Protein AF-A0A9P6I9W9-F1 (afdb_monomer_lite)

Secondary structure (DSSP, 8-state):
------------------------------BS-HHHHHHHHHTS--B-S--EEETTTTEEEEEEB-SS-SSSSSS-EEEEEEB-TTS-B-S-EEEEHHHHEEEETTTTEEEE-SS--S-GGGTEEEEEEEESSSEEEEEEEE-TTS-EEEEEEEE-B--S-TT-GGG--SSEEEE-TT--EEEE-

Sequence (185 aa):
MRLQASIILAIAGLASAGSTPSIPSSKLPPSEEPDKCLQRLDEYPNRSDKREDLFHRRCVEARTYRGKYGPYSGDLYLESCCKNADGKFTTPTFINFDECLVFDPDTEALQWNHEKTRRIRDHCNHCEIKSMYRSELICYCKNKDGNDVKAQLTFDMGSIHADIESLVPKNALWVDKDGQFACKQ

Foldseek 3Di:
DDDDDDDDDDPPPPPPPPDDPPQDPPPPAWALDPVSQVVLVVSDDFWDPFFACAQPNQWGGWTFGDAQDDVHGARFKIKTFGAALVNITHHIAMEGCQQFWAAALAVREIDGDPPSPHGNVVFWHDWDWYDDPWIKIWTWGQHPVRDTDIYMDTAHRQHPVLVDPVSPDARHFYAHNGRHTYGHD

Structure (mmCIF, N/CA/C/O backbone):
data_AF-A0A9P6I9W9-F1
#
_entry.id   AF-A0A9P6I9W9-F1
#
loop_
_atom_site.group_PDB
_atom_site.id
_atom_site.type_symbol
_atom_site.label_atom_id
_atom_site.label_alt_id
_atom_site.label_comp_id
_atom_site.label_asym_id
_atom_site.label_entity_id
_atom_site.label_seq_id
_atom_site.pdbx_PDB_ins_code
_atom_site.Cartn_x
_atom_site.Cartn_y
_atom_site.Cartn_z
_atom_site.occupancy
_atom_site.B_iso_or_equiv
_atom_site.auth_seq_id
_atom_site.auth_comp_id
_atom_site.auth_asym_id
_atom_site.auth_atom_id
_atom_site.pdbx_PDB_model_num
ATOM 1 N N . MET A 1 1 ? -57.509 -45.120 -34.929 1.00 39.94 1 MET A N 1
ATOM 2 C CA . MET A 1 1 ? -56.034 -45.222 -34.905 1.00 39.94 1 MET A CA 1
ATOM 3 C C . MET A 1 1 ? -55.505 -44.145 -33.970 1.00 39.94 1 MET A C 1
ATOM 5 O O . MET A 1 1 ? -55.795 -42.979 -34.190 1.00 39.94 1 MET A O 1
ATOM 9 N N . ARG A 1 2 ? -54.859 -44.546 -32.869 1.00 38.56 2 ARG A N 1
ATOM 10 C CA . ARG A 1 2 ? -54.249 -43.648 -31.877 1.00 38.56 2 ARG A CA 1
ATOM 11 C C . ARG A 1 2 ? -52.853 -43.260 -32.372 1.00 38.56 2 ARG A C 1
ATOM 13 O O . ARG A 1 2 ? -52.051 -44.155 -32.606 1.00 38.56 2 ARG A O 1
ATOM 20 N N . LEU A 1 3 ? -52.565 -41.968 -32.480 1.00 36.53 3 LEU A N 1
ATOM 21 C CA . LEU A 1 3 ? -51.201 -41.446 -32.548 1.00 36.53 3 LEU A CA 1
ATOM 22 C C . LEU A 1 3 ? -51.020 -40.493 -31.367 1.00 36.53 3 LEU A C 1
ATOM 24 O O . LEU A 1 3 ? -51.595 -39.410 -31.329 1.00 36.53 3 LEU A O 1
ATOM 28 N N . GLN A 1 4 ? -50.280 -40.967 -30.367 1.00 43.41 4 GLN A N 1
ATOM 29 C CA . GLN A 1 4 ? -49.765 -40.150 -29.277 1.00 43.41 4 GLN A CA 1
ATOM 30 C C . GLN A 1 4 ? -48.566 -39.363 -29.810 1.00 43.41 4 GLN A C 1
ATOM 32 O O . GLN A 1 4 ? -47.597 -39.962 -30.269 1.00 43.41 4 GLN A O 1
ATOM 37 N N . ALA A 1 5 ? -48.629 -38.036 -29.741 1.00 44.69 5 ALA A N 1
ATOM 38 C CA . ALA A 1 5 ? -47.474 -37.167 -29.915 1.00 44.69 5 ALA A CA 1
ATOM 39 C C . ALA A 1 5 ? -47.174 -36.525 -28.557 1.00 44.69 5 ALA A C 1
ATOM 41 O O . ALA A 1 5 ? -47.876 -35.620 -28.110 1.00 44.69 5 ALA A O 1
ATOM 42 N N . SER A 1 6 ? -46.162 -37.053 -27.875 1.00 40.31 6 SER A N 1
ATOM 43 C CA . SER A 1 6 ? -45.606 -36.463 -26.662 1.00 40.31 6 SER A CA 1
ATOM 44 C C . SER A 1 6 ? -44.784 -35.235 -27.050 1.00 40.31 6 SER A C 1
ATOM 46 O O . SER A 1 6 ? -43.761 -35.360 -27.720 1.00 40.31 6 SER A O 1
ATOM 48 N N . ILE A 1 7 ? -45.230 -34.049 -26.640 1.00 41.47 7 ILE A N 1
ATOM 49 C CA . ILE A 1 7 ? -44.453 -32.811 -26.749 1.00 41.47 7 ILE A CA 1
ATOM 50 C C . ILE A 1 7 ? -43.491 -32.771 -25.559 1.00 41.47 7 ILE A C 1
ATOM 52 O O . ILE A 1 7 ? -43.911 -32.651 -24.410 1.00 41.47 7 ILE A O 1
ATOM 56 N N . ILE A 1 8 ? -42.195 -32.895 -25.840 1.00 43.38 8 ILE A N 1
ATOM 57 C CA . ILE A 1 8 ? -41.121 -32.660 -24.872 1.00 43.38 8 ILE A CA 1
ATOM 58 C C . ILE A 1 8 ? -40.977 -31.140 -24.722 1.00 43.38 8 ILE A C 1
ATOM 60 O O . ILE A 1 8 ? -40.532 -30.461 -25.646 1.00 43.38 8 ILE A O 1
ATOM 64 N N . LEU A 1 9 ? -41.376 -30.599 -23.568 1.00 36.66 9 LEU A N 1
ATOM 65 C CA . LEU A 1 9 ? -41.088 -29.217 -23.183 1.00 36.66 9 LEU A CA 1
ATOM 66 C C . LEU A 1 9 ? -39.594 -29.108 -22.834 1.00 36.66 9 LEU A C 1
ATOM 68 O O . LEU A 1 9 ? -39.165 -29.539 -21.765 1.00 36.66 9 LEU A O 1
ATOM 72 N N . ALA A 1 10 ? -38.796 -28.527 -23.728 1.00 40.94 10 ALA A N 1
ATOM 73 C CA . ALA A 1 10 ? -37.448 -28.079 -23.400 1.00 40.94 10 ALA A CA 1
ATOM 74 C C . ALA A 1 10 ? -37.545 -26.712 -22.703 1.00 40.94 10 ALA A C 1
ATOM 76 O O . ALA A 1 10 ? -37.793 -25.690 -23.342 1.00 40.94 10 ALA A O 1
ATOM 77 N N . ILE A 1 11 ? -37.377 -26.692 -21.380 1.00 42.41 11 ILE A N 1
ATOM 78 C CA . ILE A 1 11 ? -37.219 -25.454 -20.613 1.00 42.41 11 ILE A CA 1
ATOM 79 C C . ILE A 1 11 ? -35.786 -24.970 -20.852 1.00 42.41 11 ILE A C 1
ATOM 81 O O . ILE A 1 11 ? -34.843 -25.444 -20.221 1.00 42.41 11 ILE A O 1
ATOM 85 N N . ALA A 1 12 ? -35.612 -24.048 -21.798 1.00 40.69 12 ALA A N 1
ATOM 86 C CA . ALA A 1 12 ? -34.370 -23.304 -21.940 1.00 40.69 12 ALA A CA 1
ATOM 87 C C . ALA A 1 12 ? -34.272 -22.312 -20.772 1.00 40.69 12 ALA A C 1
ATOM 89 O O . ALA A 1 12 ? -34.913 -21.261 -20.770 1.00 40.69 12 ALA A O 1
ATOM 90 N N . GLY A 1 13 ? -33.499 -22.675 -19.749 1.00 36.53 13 GLY A N 1
ATOM 91 C CA . GLY A 1 13 ? -33.107 -21.757 -18.689 1.00 36.53 13 GLY A CA 1
ATOM 92 C C . GLY A 1 13 ? -32.239 -20.647 -19.274 1.00 36.53 13 GLY A C 1
ATOM 93 O O . GLY A 1 13 ? -31.068 -20.864 -19.574 1.00 36.53 13 GLY A O 1
ATOM 94 N N . LEU A 1 14 ? -32.813 -19.455 -19.435 1.00 39.72 14 LEU A N 1
ATOM 95 C CA . LEU A 1 14 ? -32.063 -18.216 -19.604 1.00 39.72 14 LEU A CA 1
ATOM 96 C C . LEU A 1 14 ? -31.333 -17.940 -18.286 1.00 39.72 14 LEU A C 1
ATOM 98 O O . LEU A 1 14 ? -31.849 -17.264 -17.399 1.00 39.72 14 LEU A O 1
ATOM 102 N N . ALA A 1 15 ? -30.133 -18.500 -18.144 1.00 38.97 15 ALA A N 1
ATOM 103 C CA . ALA A 1 15 ? -29.172 -17.996 -17.183 1.00 38.97 15 ALA A CA 1
ATOM 104 C C . ALA A 1 15 ? -28.825 -16.573 -17.630 1.00 38.97 15 ALA A C 1
ATOM 106 O O . ALA A 1 15 ? -28.144 -16.364 -18.634 1.00 38.97 15 ALA A O 1
ATOM 107 N N . SER A 1 16 ? -29.368 -15.594 -16.913 1.00 36.22 16 SER A N 1
ATOM 108 C CA . SER A 1 16 ? -28.972 -14.198 -17.000 1.00 36.22 16 SER A CA 1
ATOM 109 C C . SER A 1 16 ? -27.458 -14.125 -16.827 1.00 36.22 16 SER A C 1
ATOM 111 O O . SER A 1 16 ? -26.948 -14.286 -15.717 1.00 36.22 16 SER A O 1
ATOM 113 N N . ALA A 1 17 ? -26.744 -13.919 -17.932 1.00 35.12 17 ALA A N 1
ATOM 114 C CA . ALA A 1 17 ? -25.350 -13.530 -17.914 1.00 35.12 17 ALA A CA 1
ATOM 115 C C . ALA A 1 17 ? -25.284 -12.165 -17.224 1.00 35.12 17 ALA A C 1
ATOM 117 O O . ALA A 1 17 ? -25.500 -11.125 -17.843 1.00 35.12 17 ALA A O 1
ATOM 118 N N . GLY A 1 18 ? -25.056 -12.180 -15.911 1.00 29.36 18 GLY A N 1
ATOM 119 C CA . GLY A 1 18 ? -24.557 -11.019 -15.202 1.00 29.36 18 GLY A CA 1
ATOM 120 C C . GLY A 1 18 ? -23.225 -10.677 -15.845 1.00 29.36 18 GLY A C 1
ATOM 121 O O . GLY A 1 18 ? -22.248 -11.399 -15.668 1.00 29.36 18 GLY A O 1
ATOM 122 N N . SER A 1 19 ? -23.220 -9.634 -16.665 1.00 30.44 19 SER A N 1
ATOM 123 C CA . SER A 1 19 ? -22.018 -9.059 -17.243 1.00 30.44 19 SER A CA 1
ATOM 124 C C . SER A 1 19 ? -21.085 -8.671 -16.100 1.00 30.44 19 SER A C 1
ATOM 126 O O . SER A 1 19 ? -21.305 -7.674 -15.412 1.00 30.44 19 SER A O 1
ATOM 128 N N . THR A 1 20 ? -20.060 -9.493 -15.875 1.00 33.28 20 THR A N 1
ATOM 129 C CA . THR A 1 20 ? -18.861 -9.094 -15.146 1.00 33.28 20 THR A CA 1
ATOM 130 C C . THR A 1 20 ? -18.339 -7.812 -15.794 1.00 33.28 20 THR A C 1
ATOM 132 O O . THR A 1 20 ? -18.305 -7.745 -17.026 1.00 33.28 20 THR A O 1
ATOM 135 N N . PRO A 1 21 ? -17.955 -6.780 -15.021 1.00 32.94 21 PRO A N 1
ATOM 136 C CA . PRO A 1 21 ? -17.344 -5.591 -15.592 1.00 32.94 21 PRO A CA 1
ATOM 137 C C . PRO A 1 21 ? -16.112 -6.024 -16.383 1.00 32.94 21 PRO A C 1
ATOM 139 O O . PRO A 1 21 ? -15.132 -6.516 -15.823 1.00 32.94 21 PRO A O 1
ATOM 142 N N . SER A 1 22 ? -16.194 -5.913 -17.703 1.00 33.91 22 SER A N 1
ATOM 143 C CA . SER A 1 22 ? -15.084 -6.158 -18.604 1.00 33.91 22 SER A CA 1
ATOM 144 C C . SER A 1 22 ? -14.030 -5.090 -18.338 1.00 33.91 22 SER A C 1
ATOM 146 O O . SER A 1 22 ? -14.218 -3.931 -18.707 1.00 33.91 22 SER A O 1
ATOM 148 N N . ILE A 1 23 ? -12.944 -5.483 -17.672 1.00 42.72 23 ILE A N 1
ATOM 149 C CA . ILE A 1 23 ? -11.723 -4.682 -17.569 1.00 42.72 23 ILE A CA 1
ATOM 150 C C . ILE A 1 23 ? -11.301 -4.329 -19.007 1.00 42.72 23 ILE A C 1
ATOM 152 O O . ILE A 1 23 ? -11.146 -5.258 -19.811 1.00 42.72 23 ILE A O 1
ATOM 156 N N . PRO A 1 24 ? -11.155 -3.041 -19.373 1.00 41.22 24 PRO A N 1
ATOM 157 C CA . PRO A 1 24 ? -10.768 -2.654 -20.723 1.00 41.22 24 PRO A CA 1
ATOM 158 C C . PRO A 1 24 ? -9.426 -3.299 -21.072 1.00 41.22 24 PRO A C 1
ATOM 160 O O . PRO A 1 24 ? -8.405 -3.062 -20.433 1.00 41.22 24 PRO A O 1
ATOM 163 N N . SER A 1 25 ? -9.443 -4.175 -22.073 1.00 48.88 25 SER A N 1
ATOM 164 C CA . SER A 1 25 ? -8.256 -4.869 -22.556 1.00 48.88 25 SER A CA 1
ATOM 165 C C . SER A 1 25 ? -7.638 -4.067 -23.695 1.00 48.88 25 SER A C 1
ATOM 167 O O . SER A 1 25 ? -7.875 -4.335 -24.869 1.00 48.88 25 SER A O 1
ATOM 169 N N . SER A 1 26 ? -6.816 -3.087 -23.340 1.00 47.16 26 SER A N 1
ATOM 170 C CA . SER A 1 26 ? -5.676 -2.693 -24.163 1.00 47.16 26 SER A CA 1
ATOM 171 C C . SER A 1 26 ? -4.499 -2.474 -23.228 1.00 47.16 26 SER A C 1
ATOM 173 O O . SER A 1 26 ? -4.169 -1.347 -22.887 1.00 47.16 26 SER A O 1
ATOM 175 N N . LYS A 1 27 ? -3.893 -3.570 -22.753 1.00 60.78 27 LYS A N 1
ATOM 176 C CA . LYS A 1 27 ? -2.706 -3.508 -21.893 1.00 60.78 27 LYS A CA 1
ATOM 177 C C . LYS A 1 27 ? -1.601 -2.759 -22.644 1.00 60.78 27 LYS A C 1
ATOM 179 O O . LYS A 1 27 ? -0.911 -3.364 -23.463 1.00 60.78 27 LYS A O 1
ATOM 184 N N . LEU A 1 28 ? -1.440 -1.458 -22.391 1.00 61.22 28 LEU A N 1
ATOM 185 C CA . LEU A 1 28 ? -0.276 -0.700 -22.845 1.00 61.22 28 LEU A CA 1
ATOM 186 C C . LEU A 1 28 ? 0.970 -1.508 -22.439 1.00 61.22 28 LEU A C 1
ATOM 188 O O . LEU A 1 28 ? 1.110 -1.822 -21.252 1.00 61.22 28 LEU A O 1
ATOM 192 N N . PRO A 1 29 ? 1.861 -1.883 -23.373 1.00 67.06 29 PRO A N 1
ATOM 193 C CA . PRO A 1 29 ? 3.016 -2.713 -23.048 1.00 67.06 29 PRO A CA 1
ATOM 194 C C . PRO A 1 29 ? 3.923 -1.975 -22.059 1.00 67.06 29 PRO A C 1
ATOM 196 O O . PRO A 1 29 ? 3.940 -0.743 -22.115 1.00 67.06 29 PRO A O 1
ATOM 199 N N . PRO A 1 30 ? 4.673 -2.676 -21.186 1.00 68.12 30 PRO A N 1
ATOM 200 C CA . PRO A 1 30 ? 5.662 -2.080 -20.287 1.00 68.12 30 PRO A CA 1
ATOM 201 C C . PRO A 1 30 ? 6.505 -0.993 -20.965 1.00 68.12 30 PRO A C 1
ATOM 203 O O . PRO A 1 30 ? 6.913 -1.140 -22.115 1.00 68.12 30 PRO A O 1
ATOM 206 N N . SER A 1 31 ? 6.746 0.112 -20.262 1.00 71.44 31 SER A N 1
ATOM 207 C CA . SER A 1 31 ? 7.482 1.274 -20.783 1.00 71.44 31 SER A CA 1
ATOM 208 C C . SER A 1 31 ? 8.411 1.811 -19.708 1.00 71.44 31 SER 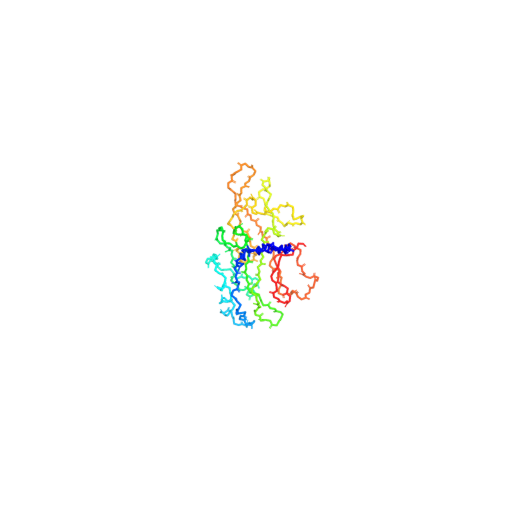A C 1
ATOM 210 O O . SER A 1 31 ? 8.089 1.724 -18.530 1.00 71.44 31 SER A O 1
ATOM 212 N N . GLU A 1 32 ? 9.543 2.385 -20.092 1.00 76.62 32 GLU A N 1
ATOM 213 C CA . GLU A 1 32 ? 10.443 3.087 -19.163 1.00 76.62 32 GLU A CA 1
ATOM 214 C C . GLU A 1 32 ? 9.945 4.506 -18.847 1.00 76.62 32 GLU A C 1
ATOM 216 O O . GLU A 1 32 ? 10.345 5.102 -17.850 1.00 76.62 32 GLU A O 1
ATOM 221 N N . GLU A 1 33 ? 9.027 5.026 -19.666 1.00 80.56 33 GLU A N 1
ATOM 222 C CA . GLU A 1 33 ? 8.413 6.343 -19.489 1.00 80.56 33 GLU A CA 1
ATOM 223 C C . GLU A 1 33 ? 7.365 6.324 -18.355 1.00 80.56 33 GLU A C 1
ATOM 225 O O . GLU A 1 33 ? 6.372 5.591 -18.472 1.00 80.56 33 GLU A O 1
ATOM 230 N N . PRO A 1 34 ? 7.532 7.142 -17.293 1.00 75.88 34 PRO A N 1
ATOM 231 C CA . PRO A 1 34 ? 6.578 7.247 -16.186 1.00 75.88 34 PRO A CA 1
ATOM 232 C C . PRO A 1 34 ? 5.155 7.583 -16.641 1.00 75.88 34 PRO A C 1
ATOM 234 O O . PRO A 1 34 ? 4.212 6.926 -16.207 1.00 75.88 34 PRO A O 1
ATOM 237 N N . ASP A 1 35 ? 5.002 8.521 -17.579 1.00 80.94 35 ASP A N 1
ATOM 238 C CA . ASP A 1 35 ? 3.698 9.002 -18.057 1.00 80.94 35 ASP A CA 1
ATOM 239 C C . ASP A 1 35 ? 2.825 7.875 -18.619 1.00 80.94 35 ASP A C 1
ATOM 241 O O . ASP A 1 35 ? 1.622 7.825 -18.370 1.00 80.94 35 ASP A O 1
ATOM 245 N N . LYS A 1 36 ? 3.436 6.900 -19.304 1.00 79.69 36 LYS A N 1
ATOM 246 C CA . LYS A 1 36 ? 2.727 5.717 -19.815 1.00 79.69 36 LYS A CA 1
ATOM 247 C C . LYS A 1 36 ? 2.265 4.784 -18.695 1.00 79.69 36 LYS A C 1
ATOM 249 O O . LYS A 1 36 ? 1.233 4.139 -18.844 1.00 79.69 36 LYS A O 1
ATOM 254 N N . CYS A 1 37 ? 2.994 4.684 -17.581 1.00 78.06 37 CYS A N 1
ATOM 255 C CA . CYS A 1 37 ? 2.494 3.957 -16.408 1.00 78.06 37 CYS A CA 1
ATOM 256 C C . CYS A 1 37 ? 1.357 4.723 -15.725 1.00 78.06 37 CYS A C 1
ATOM 258 O O . CYS A 1 37 ? 0.353 4.109 -15.376 1.00 78.06 37 CYS A O 1
ATOM 260 N N . LEU A 1 38 ? 1.461 6.047 -15.592 1.00 78.19 38 LEU A N 1
ATOM 261 C CA . LEU A 1 38 ? 0.378 6.859 -15.030 1.00 78.19 38 LEU A CA 1
ATOM 262 C C . LEU A 1 38 ? -0.896 6.741 -15.862 1.00 78.19 38 LEU A C 1
ATOM 264 O O . LEU A 1 38 ? -1.966 6.530 -15.305 1.00 78.19 38 LEU A O 1
ATOM 268 N N . GLN A 1 39 ? -0.762 6.743 -17.188 1.00 79.44 39 GLN A N 1
ATOM 269 C CA . GLN A 1 39 ? -1.869 6.481 -18.098 1.00 79.44 39 GLN A CA 1
ATOM 270 C C . GLN A 1 39 ? -2.510 5.105 -17.846 1.00 79.44 39 GLN A C 1
ATOM 272 O O . GLN A 1 39 ? -3.731 5.024 -17.766 1.00 79.44 39 GLN A O 1
ATOM 277 N N . ARG A 1 40 ? -1.714 4.040 -17.645 1.00 75.56 40 ARG A N 1
ATOM 278 C CA . ARG A 1 40 ? -2.229 2.703 -17.271 1.00 75.56 40 ARG A CA 1
ATOM 279 C C . ARG A 1 40 ? -2.932 2.692 -15.916 1.00 75.56 40 ARG A C 1
ATOM 281 O O . ARG A 1 40 ? -3.900 1.963 -15.741 1.00 75.56 40 ARG A O 1
ATOM 288 N N . LEU A 1 41 ? -2.429 3.449 -14.942 1.00 73.75 41 LEU A N 1
ATOM 289 C CA . LEU A 1 41 ? -3.085 3.598 -13.643 1.00 73.75 41 LEU A CA 1
ATOM 290 C C . LEU A 1 41 ? -4.416 4.345 -13.800 1.00 73.75 41 LEU A C 1
ATOM 292 O O . LEU A 1 41 ? -5.403 3.995 -13.169 1.00 73.75 41 LEU A O 1
ATOM 296 N N . ASP A 1 42 ? -4.493 5.334 -14.680 1.00 74.06 42 ASP A N 1
ATOM 297 C CA . ASP A 1 42 ? -5.724 6.095 -14.887 1.00 74.06 42 ASP A CA 1
ATOM 298 C C . ASP A 1 42 ? -6.801 5.306 -15.678 1.00 74.06 42 ASP A C 1
ATOM 300 O O . ASP A 1 42 ? -7.971 5.688 -15.657 1.00 74.06 42 ASP A O 1
ATOM 304 N N . GLU A 1 43 ? -6.460 4.159 -16.291 1.00 69.25 43 GLU A N 1
ATOM 305 C CA . GLU A 1 43 ? -7.419 3.256 -16.959 1.00 69.25 43 GLU A CA 1
ATOM 306 C C . GLU A 1 43 ? -8.411 2.570 -16.000 1.00 69.25 43 GLU A C 1
ATOM 308 O O . GLU A 1 43 ? -9.473 2.137 -16.456 1.00 69.25 43 GLU A O 1
ATOM 313 N N . TYR A 1 44 ? -8.131 2.486 -14.689 1.00 60.75 44 TYR A N 1
ATOM 314 C CA . TYR A 1 44 ? -9.099 1.942 -13.725 1.00 60.75 44 TYR A CA 1
ATOM 315 C C . TYR A 1 44 ? -9.651 3.052 -12.812 1.00 60.75 44 TYR A C 1
ATOM 317 O O . TYR A 1 44 ? -8.969 3.481 -11.875 1.00 60.75 44 TYR A O 1
ATOM 325 N N . PRO A 1 45 ? -10.888 3.526 -13.050 1.00 50.97 45 PRO A N 1
ATOM 326 C CA . PRO A 1 45 ? -11.463 4.656 -12.322 1.00 50.97 45 PRO A CA 1
ATOM 327 C C . PRO A 1 45 ? -11.792 4.321 -10.850 1.00 50.97 45 PRO A C 1
ATOM 329 O O . PRO A 1 45 ? -12.008 3.156 -10.517 1.00 50.97 45 PRO A O 1
ATOM 332 N N . ASN A 1 46 ? -11.902 5.368 -10.007 1.00 55.28 46 ASN A N 1
ATOM 333 C CA . ASN A 1 46 ? -12.272 5.402 -8.563 1.00 55.28 46 ASN A CA 1
ATOM 334 C C . ASN A 1 46 ? -11.120 5.499 -7.536 1.00 55.28 46 ASN A C 1
ATOM 336 O O . ASN A 1 46 ? -11.061 4.727 -6.586 1.00 55.28 46 ASN A O 1
ATOM 340 N N . ARG A 1 47 ? -10.211 6.472 -7.671 1.00 61.84 47 ARG A N 1
ATOM 341 C CA . ARG A 1 47 ? -8.995 6.562 -6.834 1.00 61.84 47 ARG A CA 1
ATOM 342 C C . ARG A 1 47 ? -8.898 7.880 -6.061 1.00 61.84 47 ARG A C 1
ATOM 344 O O . ARG A 1 47 ? -9.556 8.854 -6.413 1.00 61.84 47 ARG A O 1
ATOM 351 N N . SER A 1 48 ? -8.066 7.921 -5.015 1.00 59.56 48 SER A N 1
ATOM 352 C CA . SER A 1 48 ? -7.631 9.187 -4.409 1.00 59.56 48 SER A CA 1
ATOM 353 C C . SER A 1 48 ? -6.773 9.987 -5.392 1.00 59.56 48 SER A C 1
ATOM 355 O O . SER A 1 48 ? -5.948 9.418 -6.104 1.00 59.56 48 SER A O 1
ATOM 357 N N . ASP A 1 49 ? -6.917 11.313 -5.396 1.00 63.69 49 ASP A N 1
ATOM 358 C CA . ASP A 1 49 ? -6.102 12.194 -6.243 1.00 63.69 49 ASP A CA 1
ATOM 359 C C . ASP A 1 49 ? -4.629 12.220 -5.806 1.00 63.69 49 ASP A C 1
ATOM 361 O O . ASP A 1 49 ? -3.738 12.428 -6.635 1.00 63.69 49 ASP A O 1
ATOM 365 N N . LYS A 1 50 ? -4.370 11.962 -4.515 1.00 66.56 50 LYS A N 1
ATOM 366 C CA . LYS A 1 50 ? -3.025 11.939 -3.927 1.00 66.56 50 LYS A CA 1
ATOM 367 C C . LYS A 1 50 ? -2.218 10.753 -4.437 1.00 66.56 50 LYS A C 1
ATOM 369 O O . LYS A 1 50 ? -2.719 9.633 -4.474 1.00 66.56 50 LYS A O 1
ATOM 374 N N . ARG A 1 51 ? -0.971 11.033 -4.803 1.00 72.12 51 ARG A N 1
ATOM 375 C CA . ARG A 1 51 ? 0.005 10.110 -5.380 1.00 72.12 51 ARG A CA 1
ATOM 376 C C . ARG A 1 51 ? 1.275 10.180 -4.551 1.00 72.12 51 ARG A C 1
ATOM 378 O O . ARG A 1 51 ? 1.752 11.277 -4.278 1.00 72.12 51 ARG A O 1
ATOM 385 N N . GLU A 1 52 ? 1.805 9.024 -4.178 1.00 74.62 52 GLU A N 1
ATOM 386 C CA . GLU A 1 52 ? 3.017 8.922 -3.364 1.00 74.62 52 GLU A CA 1
ATOM 387 C C . GLU A 1 52 ? 4.115 8.195 -4.144 1.00 74.62 52 GLU A C 1
ATOM 389 O O . GLU A 1 52 ? 3.872 7.162 -4.773 1.00 74.62 52 GLU A O 1
ATOM 394 N N . ASP A 1 53 ? 5.330 8.744 -4.120 1.00 73.75 53 ASP A N 1
ATOM 395 C CA . ASP A 1 53 ? 6.507 8.104 -4.708 1.00 73.75 53 ASP A CA 1
ATOM 396 C C . ASP A 1 53 ? 7.009 7.008 -3.765 1.00 73.75 53 ASP A C 1
ATOM 398 O O . ASP A 1 53 ? 7.355 7.249 -2.604 1.00 73.75 53 ASP A O 1
ATOM 402 N N . LEU A 1 54 ? 7.023 5.781 -4.271 1.00 75.06 54 LEU A N 1
ATOM 403 C CA . LEU A 1 54 ? 7.307 4.587 -3.502 1.00 75.06 54 LEU A CA 1
ATOM 404 C C . LEU A 1 54 ? 8.615 3.947 -3.982 1.00 75.06 54 LEU A C 1
ATOM 406 O O . LEU A 1 54 ? 8.903 3.861 -5.177 1.00 75.06 54 LEU A O 1
ATOM 410 N N . PHE A 1 55 ? 9.402 3.433 -3.032 1.00 75.19 55 PHE A N 1
ATOM 411 C CA . PHE A 1 55 ? 10.649 2.703 -3.295 1.00 75.19 55 PHE A CA 1
ATOM 412 C C . PHE A 1 55 ? 11.670 3.525 -4.097 1.00 75.19 55 PHE A C 1
ATOM 414 O O . PHE A 1 55 ? 12.284 3.009 -5.030 1.00 75.19 55 PHE A O 1
ATOM 421 N N . HIS A 1 56 ? 11.858 4.803 -3.754 1.00 74.25 56 HIS A N 1
ATOM 422 C CA . HIS A 1 56 ? 12.833 5.686 -4.408 1.00 74.25 56 HIS A CA 1
ATOM 423 C C . HIS A 1 56 ? 12.658 5.743 -5.942 1.00 74.25 56 HIS A C 1
ATOM 425 O O . HIS A 1 56 ? 13.607 5.492 -6.687 1.00 74.25 56 HIS A O 1
ATOM 431 N N . ARG A 1 57 ? 11.448 6.050 -6.436 1.00 74.56 57 ARG A N 1
ATOM 432 C CA . ARG A 1 57 ? 11.088 6.093 -7.872 1.00 74.56 57 ARG A CA 1
ATOM 433 C C . ARG A 1 57 ? 11.099 4.750 -8.592 1.00 74.56 57 ARG A C 1
ATOM 435 O O . ARG A 1 57 ? 11.066 4.710 -9.831 1.00 74.56 57 ARG A O 1
ATOM 442 N N . ARG A 1 58 ? 11.166 3.637 -7.858 1.00 79.25 58 ARG A N 1
ATOM 443 C CA . ARG A 1 58 ? 10.963 2.311 -8.448 1.00 79.25 58 ARG A CA 1
ATOM 444 C C . ARG A 1 58 ? 9.488 2.060 -8.728 1.00 79.25 58 ARG A C 1
ATOM 446 O O . ARG A 1 58 ? 9.195 1.425 -9.734 1.00 79.25 58 ARG A O 1
ATOM 453 N N . CYS A 1 59 ? 8.588 2.585 -7.906 1.00 80.56 59 CYS A N 1
ATOM 454 C CA . CYS A 1 59 ? 7.148 2.534 -8.121 1.00 80.56 59 CYS A CA 1
ATOM 455 C C . CYS A 1 59 ? 6.612 3.952 -8.231 1.00 80.56 59 CYS A C 1
ATOM 457 O O . CYS A 1 59 ? 6.891 4.791 -7.375 1.00 80.56 59 CYS A O 1
ATOM 459 N N . VAL A 1 60 ? 5.858 4.235 -9.287 1.00 74.69 60 VAL A N 1
ATOM 460 C CA . VAL A 1 60 ? 5.299 5.576 -9.458 1.00 74.69 60 VAL A CA 1
ATOM 461 C C . VAL A 1 60 ? 3.946 5.684 -8.779 1.00 74.69 60 VAL A C 1
ATOM 463 O O . VAL A 1 60 ? 3.063 4.845 -8.972 1.00 74.69 60 VAL A O 1
ATOM 466 N N . GLU A 1 61 ? 3.812 6.766 -8.018 1.00 64.94 61 GLU A N 1
ATOM 467 C CA . GLU A 1 61 ? 2.542 7.421 -7.722 1.00 64.94 61 GLU A CA 1
ATOM 468 C C . GLU A 1 61 ? 1.467 6.474 -7.192 1.00 64.94 61 GLU A C 1
ATOM 470 O O . GLU A 1 61 ? 0.344 6.420 -7.698 1.00 64.94 61 GLU A O 1
ATOM 475 N N . ALA A 1 62 ? 1.830 5.719 -6.156 1.00 60.97 62 ALA A N 1
ATOM 476 C CA . ALA A 1 62 ? 0.907 4.805 -5.523 1.00 60.97 62 ALA A CA 1
ATOM 477 C C . ALA A 1 62 ? -0.255 5.570 -4.886 1.00 60.97 62 ALA A C 1
ATOM 479 O O . ALA A 1 62 ? -0.073 6.665 -4.343 1.00 60.97 62 ALA A O 1
ATOM 480 N N . ARG A 1 63 ? -1.457 4.999 -4.969 1.00 65.44 63 ARG A N 1
ATOM 481 C CA . ARG A 1 63 ? -2.687 5.636 -4.480 1.00 65.44 63 ARG A CA 1
ATOM 482 C C . ARG A 1 63 ? -3.464 4.693 -3.582 1.00 65.44 63 ARG A C 1
ATOM 484 O O . ARG A 1 63 ? -3.547 3.500 -3.875 1.00 65.44 63 ARG A O 1
ATOM 491 N N . THR A 1 64 ? -4.093 5.252 -2.552 1.00 60.47 64 THR A N 1
ATOM 492 C CA . THR A 1 64 ? -5.174 4.583 -1.828 1.00 60.47 64 THR A CA 1
ATOM 493 C C . THR A 1 64 ? -6.525 4.906 -2.468 1.00 60.47 64 THR A C 1
ATOM 495 O O . THR A 1 64 ? -6.695 5.935 -3.132 1.00 60.47 64 THR A O 1
ATOM 498 N N . TYR A 1 65 ? -7.484 3.990 -2.364 1.00 59.38 65 TYR A N 1
ATOM 499 C CA . TYR A 1 65 ? -8.825 4.176 -2.929 1.00 59.38 65 TYR A CA 1
ATOM 500 C C . TYR A 1 65 ? -9.675 5.086 -2.025 1.00 59.38 65 TYR A C 1
ATOM 502 O O . TYR A 1 65 ? -9.414 5.170 -0.828 1.00 59.38 65 TYR A O 1
ATOM 510 N N . ARG A 1 66 ? -10.659 5.797 -2.605 1.00 49.22 66 ARG A N 1
ATOM 511 C CA . ARG A 1 66 ? -11.656 6.597 -1.865 1.00 49.22 66 ARG A CA 1
ATOM 512 C C . ARG A 1 66 ? -13.044 5.957 -1.976 1.00 49.22 66 ARG A C 1
ATOM 514 O O . ARG A 1 66 ? -13.644 5.936 -3.047 1.00 49.22 66 ARG A O 1
ATOM 521 N N . GLY A 1 67 ? -13.614 5.564 -0.848 1.00 49.31 67 GLY A N 1
ATOM 522 C CA . GLY A 1 67 ? -15.004 5.185 -0.657 1.00 49.31 67 GLY A CA 1
ATOM 523 C C . GLY A 1 67 ? -15.376 3.734 -0.984 1.00 49.31 67 GLY A C 1
ATOM 524 O O . GLY A 1 67 ? -14.562 2.827 -1.121 1.00 49.31 67 GLY A O 1
ATOM 525 N N . LYS A 1 68 ? -16.695 3.528 -1.095 1.00 43.91 68 LYS A N 1
ATOM 526 C CA . LYS A 1 68 ? -17.418 2.253 -1.292 1.00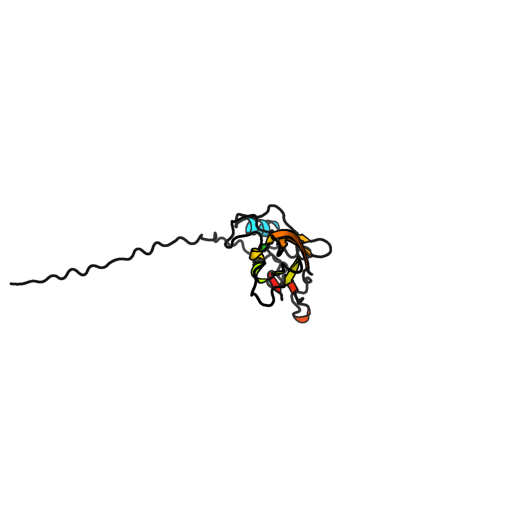 43.91 68 LYS A CA 1
ATOM 527 C C . LYS A 1 68 ? -17.114 1.539 -2.628 1.00 43.91 68 LYS A C 1
ATOM 529 O O . LYS A 1 68 ? -17.724 0.511 -2.908 1.00 43.91 68 LYS A O 1
ATOM 534 N N . TYR A 1 69 ? -16.230 2.079 -3.466 1.00 38.69 69 TYR A N 1
ATOM 535 C CA . TYR A 1 69 ? -16.085 1.689 -4.868 1.00 38.69 69 TYR A CA 1
ATOM 536 C C . TYR A 1 69 ? -14.657 1.232 -5.193 1.00 38.69 69 TYR A C 1
ATOM 538 O O . TYR A 1 69 ? -13.753 2.023 -5.427 1.00 38.69 69 TYR A O 1
ATOM 546 N N . GLY A 1 70 ? -14.525 -0.088 -5.233 1.00 39.09 70 GLY A N 1
ATOM 547 C CA . GLY A 1 70 ? -13.441 -0.935 -5.728 1.00 39.09 70 GLY A CA 1
ATOM 548 C C . GLY A 1 70 ? -14.025 -2.358 -5.823 1.00 39.09 70 GLY A C 1
ATOM 549 O O . GLY A 1 70 ? -15.162 -2.557 -5.380 1.00 39.09 70 GLY A O 1
ATOM 550 N N . PRO A 1 71 ? -13.328 -3.380 -6.354 1.00 38.12 71 PRO A N 1
ATOM 551 C CA . PRO A 1 71 ? -13.833 -4.765 -6.319 1.00 38.12 71 PRO A CA 1
ATOM 552 C C . PRO A 1 71 ? -14.109 -5.274 -4.888 1.00 38.12 71 PRO A C 1
ATOM 554 O O . PRO A 1 71 ? -14.727 -6.320 -4.699 1.00 38.12 71 PRO A O 1
ATOM 557 N N . TYR A 1 72 ? -13.688 -4.504 -3.883 1.00 41.78 72 TYR A N 1
ATOM 558 C CA . TYR A 1 72 ? -13.862 -4.742 -2.467 1.00 41.78 72 TYR A CA 1
ATOM 559 C C . TYR A 1 72 ? -14.196 -3.418 -1.760 1.00 41.78 72 TYR A C 1
ATOM 561 O O . TYR A 1 72 ? -13.669 -2.362 -2.101 1.00 41.78 72 TYR A O 1
ATOM 569 N N . SER A 1 73 ? -15.081 -3.462 -0.771 1.00 45.19 73 SER A N 1
ATOM 570 C CA . SER A 1 73 ? -15.535 -2.292 -0.015 1.00 45.19 73 SER A CA 1
ATOM 571 C C . SER A 1 73 ? -14.400 -1.680 0.836 1.00 45.19 73 SER A C 1
ATOM 573 O O . SER A 1 73 ? -14.013 -2.302 1.823 1.00 45.19 73 SER A O 1
ATOM 575 N N . GLY A 1 74 ? -13.906 -0.474 0.508 1.00 52.25 74 GLY A N 1
ATOM 576 C CA . GLY A 1 74 ? -13.095 0.376 1.410 1.00 52.25 74 GLY A CA 1
ATOM 577 C C . GLY A 1 74 ? -11.745 0.901 0.878 1.00 52.25 74 GLY A C 1
ATOM 578 O O . GLY A 1 74 ? -11.228 0.439 -0.135 1.00 52.25 74 GLY A O 1
ATOM 579 N N . ASP A 1 75 ? -11.153 1.847 1.622 1.00 59.91 75 ASP A N 1
ATOM 580 C CA . ASP A 1 75 ? -9.918 2.617 1.318 1.00 59.91 75 ASP A CA 1
ATOM 581 C C . ASP A 1 75 ? -8.610 1.849 1.622 1.00 59.91 75 ASP A C 1
ATOM 583 O O . ASP A 1 75 ? -7.605 2.427 2.038 1.00 59.91 75 ASP A O 1
ATOM 587 N N . LEU A 1 76 ? -8.626 0.523 1.484 1.00 70.50 76 LEU A N 1
ATOM 588 C CA . LEU A 1 76 ? -7.608 -0.378 2.044 1.00 70.50 76 LEU A CA 1
ATOM 589 C C . LEU A 1 76 ? -6.758 -1.065 0.980 1.00 70.50 76 LEU A C 1
ATOM 591 O O . LEU A 1 76 ? -6.307 -2.190 1.161 1.00 70.50 76 LEU A O 1
ATOM 595 N N . TYR A 1 77 ? -6.543 -0.388 -0.141 1.00 75.75 77 TYR A N 1
ATOM 596 C CA . TYR A 1 77 ? -5.781 -0.920 -1.263 1.00 75.75 77 TYR A CA 1
ATOM 597 C C . TYR A 1 77 ? -4.717 0.077 -1.676 1.00 75.75 77 TYR A C 1
ATOM 599 O O . TYR A 1 77 ? -4.935 1.282 -1.574 1.00 75.75 77 TYR A O 1
ATOM 607 N N . LEU A 1 78 ? -3.594 -0.426 -2.170 1.00 78.81 78 LEU A N 1
ATOM 608 C CA . LEU A 1 78 ? -2.506 0.373 -2.707 1.00 78.81 78 LEU A CA 1
ATOM 609 C C . LEU A 1 78 ? -2.143 -0.156 -4.086 1.00 78.81 78 LEU A C 1
ATOM 611 O O . LEU A 1 78 ? -1.823 -1.330 -4.232 1.00 78.81 78 LEU A O 1
ATOM 615 N N . GLU A 1 79 ? -2.181 0.699 -5.095 1.00 78.62 79 GLU A N 1
ATOM 616 C CA . GLU A 1 79 ? -1.860 0.307 -6.465 1.00 78.62 79 GLU A CA 1
ATOM 617 C C . GLU A 1 79 ? -0.758 1.180 -7.037 1.00 78.62 79 GLU A C 1
ATOM 619 O O . GLU A 1 79 ? -0.777 2.395 -6.851 1.00 78.62 79 GLU A O 1
ATOM 624 N N . SER A 1 80 ? 0.178 0.563 -7.751 1.00 80.81 80 SER A 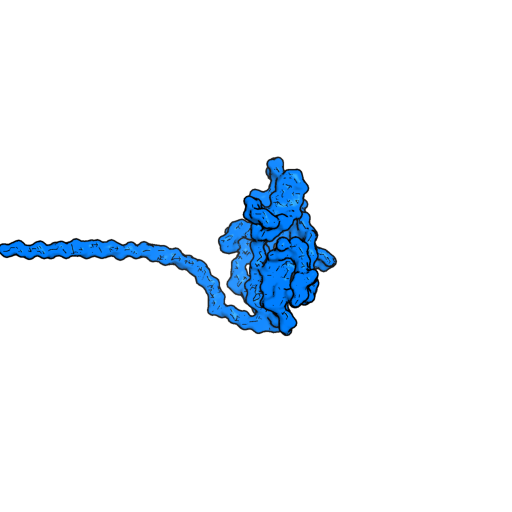N 1
ATOM 625 C CA . SER A 1 80 ? 1.256 1.250 -8.458 1.00 80.81 80 SER A CA 1
ATOM 626 C C . SER A 1 80 ? 1.768 0.379 -9.609 1.00 80.81 80 SER A C 1
ATOM 628 O O . SER A 1 80 ? 1.610 -0.845 -9.568 1.00 80.81 80 SER A O 1
ATOM 630 N N . CYS A 1 81 ? 2.400 0.977 -10.627 1.00 83.38 81 CYS A N 1
ATOM 631 C CA . CYS A 1 81 ? 3.325 0.220 -11.471 1.00 83.38 81 CYS A CA 1
ATOM 632 C C . CYS A 1 81 ? 4.763 0.446 -11.023 1.00 83.38 81 CYS A C 1
ATOM 634 O O . CYS A 1 81 ? 5.214 1.573 -10.798 1.00 83.38 81 CYS A O 1
ATOM 636 N N . CYS A 1 82 ? 5.488 -0.662 -10.952 1.00 85.50 82 CYS A N 1
ATOM 637 C CA . CYS A 1 82 ? 6.854 -0.700 -10.484 1.00 85.50 82 CYS A CA 1
ATOM 638 C C . CYS A 1 82 ? 7.801 -1.160 -11.588 1.00 85.50 82 CYS A C 1
ATOM 640 O O . CYS A 1 82 ? 7.406 -1.840 -12.538 1.00 85.50 82 CYS A O 1
ATOM 642 N N . LYS A 1 83 ? 9.067 -0.763 -11.476 1.00 85.44 83 LYS A N 1
ATOM 643 C CA . LYS A 1 83 ? 10.124 -1.201 -12.384 1.00 85.44 83 LYS A CA 1
ATOM 644 C C . LYS A 1 83 ? 10.550 -2.630 -12.063 1.00 85.44 83 LYS A C 1
ATOM 646 O O . LYS A 1 83 ? 10.785 -2.963 -10.895 1.00 85.44 83 LYS A O 1
ATOM 651 N N . ASN A 1 84 ? 10.690 -3.434 -13.112 1.00 85.06 84 ASN A N 1
ATOM 652 C CA . ASN A 1 84 ? 11.375 -4.721 -13.053 1.00 85.06 84 ASN A CA 1
ATOM 653 C C . ASN A 1 84 ? 12.907 -4.533 -12.962 1.00 85.06 84 ASN A C 1
ATOM 655 O O . ASN A 1 84 ? 13.406 -3.404 -12.940 1.00 85.06 84 ASN A O 1
ATOM 659 N N . ALA A 1 85 ? 13.656 -5.636 -12.920 1.00 82.81 85 ALA A N 1
ATOM 660 C CA . ALA A 1 85 ? 15.118 -5.644 -12.854 1.00 82.81 85 ALA A CA 1
ATOM 661 C C . ALA A 1 85 ? 15.791 -4.952 -14.057 1.00 82.81 85 ALA A C 1
ATOM 663 O O . ALA A 1 85 ? 16.882 -4.409 -13.912 1.00 82.81 85 ALA A O 1
ATOM 664 N N . ASP A 1 86 ? 15.119 -4.899 -15.212 1.00 84.06 86 ASP A N 1
ATOM 665 C CA . ASP A 1 86 ? 15.595 -4.191 -16.409 1.00 84.06 86 ASP A CA 1
ATOM 666 C C . ASP A 1 86 ? 15.298 -2.679 -16.375 1.00 84.06 86 ASP A C 1
ATOM 668 O O . ASP A 1 86 ? 15.602 -1.966 -17.328 1.00 84.06 86 ASP A O 1
ATOM 672 N N . GLY A 1 87 ? 14.659 -2.174 -15.313 1.00 83.62 87 GLY A N 1
ATOM 673 C CA . GLY A 1 87 ? 14.293 -0.763 -15.170 1.00 83.62 87 GLY A CA 1
ATOM 674 C C . GLY A 1 87 ? 12.991 -0.351 -15.871 1.00 83.62 87 GLY A C 1
ATOM 675 O O . GLY A 1 87 ? 12.646 0.832 -15.852 1.00 83.62 87 GLY A O 1
ATOM 676 N N . LYS A 1 88 ? 12.235 -1.297 -16.443 1.00 85.38 88 LYS A N 1
ATOM 677 C CA . LYS A 1 88 ? 10.993 -1.039 -17.193 1.00 85.38 88 LYS A CA 1
ATOM 678 C C . LYS A 1 88 ? 9.775 -1.099 -16.280 1.00 85.38 88 LYS A C 1
ATOM 680 O O . LYS A 1 88 ? 9.626 -2.064 -15.531 1.00 85.38 88 LYS A O 1
ATOM 685 N N . PHE A 1 89 ? 8.868 -0.121 -16.369 1.00 85.19 89 PHE A N 1
ATOM 686 C CA . PHE A 1 89 ? 7.602 -0.183 -15.631 1.00 85.19 89 PHE A CA 1
ATOM 687 C C . PHE A 1 89 ? 6.702 -1.269 -16.196 1.00 85.19 89 PHE A C 1
ATOM 689 O O . PHE A 1 89 ? 6.431 -1.282 -17.399 1.00 85.19 89 PHE A O 1
ATOM 696 N N . THR A 1 90 ? 6.193 -2.126 -15.321 1.00 82.00 90 THR A N 1
ATOM 697 C CA . THR A 1 90 ? 5.342 -3.262 -15.676 1.00 82.00 90 THR A CA 1
ATOM 698 C C . THR A 1 90 ? 3.852 -2.912 -15.606 1.00 82.00 90 THR A C 1
ATOM 700 O O . THR A 1 90 ? 3.465 -1.743 -15.506 1.00 82.00 90 THR A O 1
ATOM 703 N N . THR A 1 91 ? 2.988 -3.919 -15.749 1.00 78.56 91 THR A N 1
ATOM 704 C CA . THR A 1 91 ? 1.551 -3.768 -15.489 1.00 78.56 91 THR A CA 1
ATOM 705 C C . THR A 1 91 ? 1.309 -3.356 -14.037 1.00 78.56 91 THR A C 1
ATOM 707 O O . THR A 1 91 ? 1.975 -3.905 -13.160 1.00 78.56 91 THR A O 1
ATOM 710 N N . PRO A 1 92 ? 0.350 -2.447 -13.772 1.00 78.88 92 PRO A N 1
ATOM 711 C CA . PRO A 1 92 ? -0.033 -2.097 -12.412 1.00 78.88 92 PRO A CA 1
ATOM 712 C C . PRO A 1 92 ? -0.320 -3.330 -11.557 1.00 78.88 92 PRO A C 1
ATOM 714 O O . PRO A 1 92 ? -0.997 -4.264 -11.993 1.00 78.88 92 PRO A O 1
ATOM 717 N N . THR A 1 93 ? 0.179 -3.301 -10.330 1.00 79.38 93 THR A N 1
ATOM 718 C CA . THR A 1 93 ? -0.084 -4.306 -9.300 1.00 79.38 93 THR A CA 1
ATOM 719 C C . THR A 1 93 ? -0.736 -3.641 -8.105 1.00 79.38 93 THR A C 1
ATOM 721 O O . THR A 1 93 ? -0.402 -2.503 -7.764 1.00 79.38 93 THR A O 1
ATOM 724 N N . PHE A 1 94 ? -1.662 -4.354 -7.473 1.00 78.75 94 PHE A N 1
ATOM 725 C CA . PHE A 1 94 ? -2.404 -3.868 -6.321 1.00 78.75 94 PHE A CA 1
ATOM 726 C C . PHE A 1 94 ? -2.116 -4.726 -5.093 1.00 78.75 94 PHE A C 1
ATOM 728 O O . PHE A 1 94 ? -1.978 -5.944 -5.169 1.00 78.75 94 PHE A O 1
ATOM 735 N N . ILE A 1 95 ? -2.081 -4.062 -3.949 1.00 80.25 95 ILE A N 1
ATOM 736 C CA . ILE A 1 95 ? -2.011 -4.654 -2.627 1.00 80.25 95 ILE A CA 1
ATOM 737 C C . ILE A 1 95 ? -3.342 -4.409 -1.939 1.00 80.25 95 ILE A C 1
ATOM 739 O O . ILE A 1 95 ? -3.821 -3.280 -1.904 1.00 80.25 95 ILE A O 1
ATOM 743 N N . ASN A 1 96 ? -3.912 -5.462 -1.368 1.00 80.81 96 ASN A N 1
ATOM 744 C CA . ASN A 1 96 ? -5.059 -5.396 -0.476 1.00 80.81 96 ASN A CA 1
ATOM 745 C C . ASN A 1 96 ? -4.571 -5.459 0.974 1.00 80.81 96 ASN A C 1
ATOM 747 O O . ASN A 1 96 ? -4.081 -6.500 1.413 1.00 80.81 96 ASN A O 1
ATOM 751 N N . PHE A 1 97 ? -4.719 -4.380 1.740 1.00 81.94 97 PHE A N 1
ATOM 752 C CA . PHE A 1 97 ? -4.257 -4.351 3.123 1.00 81.94 97 PHE A CA 1
ATOM 753 C C . PHE A 1 97 ? -4.993 -5.335 4.028 1.00 81.94 97 PHE A C 1
ATOM 755 O O . PHE A 1 97 ? -4.414 -5.725 5.031 1.00 81.94 97 PHE A O 1
ATOM 762 N N . ASP A 1 98 ? -6.180 -5.834 3.681 1.00 81.56 98 ASP A N 1
ATOM 763 C CA . ASP A 1 98 ? -6.818 -6.904 4.466 1.00 81.56 98 ASP A CA 1
ATOM 764 C C . ASP A 1 98 ? -6.039 -8.214 4.455 1.00 81.56 98 ASP A C 1
ATOM 766 O O . ASP A 1 98 ? -6.113 -8.995 5.402 1.00 81.56 98 ASP A O 1
ATOM 770 N N . GLU A 1 99 ? -5.265 -8.451 3.400 1.00 79.56 99 GLU A N 1
ATOM 771 C CA . GLU A 1 99 ? -4.400 -9.624 3.292 1.00 79.56 99 GLU A CA 1
ATOM 772 C C . GLU A 1 99 ? -3.064 -9.414 4.010 1.00 79.56 99 GLU A C 1
ATOM 774 O O . GLU A 1 99 ? -2.350 -10.378 4.285 1.00 79.56 99 GLU A O 1
ATOM 779 N N . CYS A 1 100 ? -2.738 -8.160 4.326 1.00 84.19 100 CYS A N 1
ATOM 780 C CA . CYS A 1 100 ? -1.423 -7.756 4.794 1.00 84.19 100 CYS A CA 1
ATOM 781 C C . CYS A 1 100 ? -1.404 -7.333 6.254 1.00 84.19 100 CYS A C 1
ATOM 783 O O . CYS A 1 100 ? -0.420 -7.596 6.940 1.00 84.19 100 CYS A O 1
ATOM 785 N N . LEU A 1 101 ? -2.458 -6.661 6.709 1.00 87.75 101 LEU A N 1
ATOM 786 C CA . LEU A 1 101 ? -2.497 -5.886 7.934 1.00 87.75 101 LEU A CA 1
ATOM 787 C C . LEU A 1 101 ? -3.778 -6.152 8.719 1.00 87.75 101 LEU A C 1
ATOM 789 O O . LEU A 1 101 ? -4.838 -6.454 8.169 1.00 87.75 101 LEU A O 1
ATOM 793 N N . VAL A 1 102 ? -3.657 -6.002 10.028 1.00 91.12 102 VAL A N 1
ATOM 794 C CA . VAL A 1 102 ? -4.755 -6.018 10.990 1.00 91.12 102 VAL A CA 1
ATOM 795 C C . VAL A 1 102 ? -4.632 -4.819 11.903 1.00 91.12 102 VAL A C 1
ATOM 797 O O . VAL A 1 102 ? -3.549 -4.273 12.104 1.00 91.12 102 VAL A O 1
ATOM 800 N N . PHE A 1 103 ? -5.765 -4.431 12.464 1.00 90.81 103 PHE A N 1
ATOM 801 C CA . PHE A 1 103 ? -5.826 -3.495 13.567 1.00 90.81 103 PHE A CA 1
ATOM 802 C C . PHE A 1 103 ? -6.274 -4.246 14.814 1.00 90.81 103 PHE A C 1
ATOM 804 O O . PHE A 1 103 ? -7.205 -5.053 14.746 1.00 90.81 103 PHE A O 1
ATOM 811 N N . ASP A 1 104 ? -5.605 -3.988 15.930 1.00 91.69 104 ASP A N 1
ATOM 812 C CA . ASP A 1 104 ? -5.984 -4.503 17.237 1.00 91.69 104 ASP A CA 1
ATOM 813 C C . ASP A 1 104 ? -6.710 -3.406 18.039 1.00 91.69 104 ASP A C 1
ATOM 815 O O . ASP A 1 104 ? -6.066 -2.448 18.472 1.00 91.69 104 ASP A O 1
ATOM 819 N N . PRO A 1 105 ? -8.036 -3.517 18.256 1.00 90.25 105 PRO A N 1
ATOM 820 C CA . PRO A 1 105 ? -8.809 -2.513 18.986 1.00 90.25 105 PRO A CA 1
ATOM 821 C C . PRO A 1 105 ? -8.468 -2.394 20.472 1.00 90.25 105 PRO A C 1
ATOM 823 O O . PRO A 1 105 ? -8.867 -1.401 21.083 1.00 90.25 105 PRO A O 1
ATOM 826 N N . ASP A 1 106 ? -7.782 -3.385 21.052 1.00 91.56 106 ASP A N 1
ATOM 827 C CA . ASP A 1 106 ? -7.366 -3.363 22.457 1.00 91.56 106 ASP A CA 1
ATOM 828 C C . ASP A 1 106 ? -6.066 -2.580 22.660 1.00 91.56 106 ASP A C 1
ATOM 830 O O . ASP A 1 106 ? -5.918 -1.884 23.665 1.00 91.56 106 ASP A O 1
ATOM 834 N N . THR A 1 107 ? -5.130 -2.690 21.714 1.00 93.50 107 THR A N 1
ATOM 835 C CA . THR A 1 107 ? -3.831 -1.995 21.758 1.00 93.50 107 THR A CA 1
ATOM 836 C C . THR A 1 107 ? -3.773 -0.750 20.875 1.00 93.50 107 THR A C 1
ATOM 838 O O . THR A 1 107 ? -2.787 -0.019 20.915 1.00 93.50 107 THR A O 1
ATOM 841 N N . GLU A 1 108 ? -4.821 -0.506 20.084 1.00 93.69 108 GLU A N 1
ATOM 842 C CA . GLU A 1 108 ? -4.943 0.593 19.120 1.00 93.69 108 GLU A CA 1
ATOM 843 C C . GLU A 1 108 ? -3.822 0.615 18.062 1.00 93.69 108 GLU A C 1
ATOM 845 O O . GLU A 1 108 ? -3.481 1.660 17.501 1.00 93.69 108 GLU A O 1
ATOM 850 N N . ALA A 1 109 ? -3.254 -0.555 17.756 1.00 92.44 109 ALA A N 1
ATOM 851 C CA . ALA A 1 109 ? -2.088 -0.695 16.892 1.00 92.44 109 ALA A CA 1
ATOM 852 C C . ALA A 1 109 ? -2.409 -1.392 15.561 1.00 92.44 109 ALA A C 1
ATOM 854 O O . ALA A 1 109 ? -3.155 -2.371 15.506 1.00 92.44 109 ALA A O 1
ATOM 855 N N . LEU A 1 110 ? -1.774 -0.914 14.485 1.00 91.25 110 LEU A N 1
ATOM 856 C CA . LEU A 1 110 ? -1.682 -1.636 13.214 1.00 91.25 110 LEU A CA 1
ATOM 857 C C . LEU A 1 110 ? -0.548 -2.661 13.279 1.00 91.25 110 LEU A C 1
ATOM 859 O O . LEU A 1 110 ? 0.530 -2.369 13.795 1.00 91.25 110 LEU A O 1
ATOM 863 N N . GLN A 1 111 ? -0.778 -3.852 12.732 1.00 90.31 111 GLN A N 1
ATOM 864 C CA . GLN A 1 111 ? 0.178 -4.959 12.749 1.00 90.31 111 GLN A CA 1
ATOM 865 C C . GLN A 1 111 ? 0.097 -5.773 11.456 1.00 90.31 111 GLN A C 1
ATOM 867 O O . GLN A 1 111 ? -0.906 -5.733 10.745 1.00 90.31 111 GLN A O 1
ATOM 872 N N . TRP A 1 112 ? 1.146 -6.540 11.161 1.00 87.75 112 TRP A N 1
ATOM 873 C CA . TRP A 1 112 ? 1.154 -7.473 10.035 1.00 87.75 112 TRP A CA 1
ATOM 874 C C . TRP A 1 112 ? 0.259 -8.687 10.311 1.00 87.75 112 TRP A C 1
ATOM 876 O O . TRP A 1 112 ? 0.300 -9.292 11.381 1.00 87.75 112 TRP A O 1
ATOM 886 N N . ASN A 1 113 ? -0.567 -9.043 9.331 1.00 85.94 113 ASN A N 1
ATOM 887 C CA . ASN A 1 113 ? -1.605 -10.066 9.430 1.00 85.94 113 ASN A CA 1
ATOM 888 C C . ASN A 1 113 ? -1.075 -11.483 9.162 1.00 85.94 113 ASN A C 1
ATOM 890 O O . ASN A 1 113 ? -1.453 -12.107 8.172 1.00 85.94 113 ASN A O 1
ATOM 894 N N . HIS A 1 114 ? -0.209 -11.998 10.037 1.00 79.12 114 HIS A N 1
ATOM 895 C CA . HIS A 1 114 ? 0.389 -13.331 9.873 1.00 79.12 114 HIS A CA 1
ATOM 896 C C . HIS A 1 114 ? -0.643 -14.472 9.868 1.00 79.12 114 HIS A C 1
ATOM 898 O O . HIS A 1 114 ? -0.470 -15.466 9.164 1.00 79.12 114 HIS A O 1
ATOM 904 N N . GLU A 1 115 ? -1.719 -14.337 10.646 1.00 73.38 115 GLU A N 1
ATOM 905 C CA . GLU A 1 115 ? -2.719 -15.395 10.827 1.00 73.38 115 GLU A CA 1
ATOM 906 C C . GLU A 1 115 ? -3.889 -15.302 9.834 1.00 73.38 115 GLU A C 1
ATOM 908 O O . GLU A 1 115 ? -4.648 -16.258 9.687 1.00 73.38 115 GLU A O 1
ATOM 913 N N . LYS A 1 116 ? -4.046 -14.171 9.128 1.00 68.62 116 LYS A N 1
ATOM 914 C CA . LYS A 1 116 ? -5.142 -13.896 8.173 1.00 68.62 116 LYS A CA 1
ATOM 915 C C . LYS A 1 116 ? -6.554 -14.084 8.747 1.00 68.62 116 LYS A C 1
ATOM 917 O O . LYS A 1 116 ? -7.514 -14.273 8.001 1.00 68.62 116 LYS A O 1
ATOM 922 N N . THR A 1 117 ? -6.692 -14.029 10.070 1.00 71.12 117 THR A N 1
ATOM 923 C CA . THR A 1 117 ? -7.942 -14.301 10.799 1.00 71.12 117 THR A CA 1
ATOM 924 C C . THR A 1 117 ? -8.804 -13.061 11.010 1.00 71.12 117 THR A C 1
ATOM 926 O O . THR A 1 117 ? -10.009 -13.186 11.216 1.00 71.12 117 THR A O 1
ATOM 929 N N . ARG A 1 118 ? -8.211 -11.866 10.942 1.00 77.56 118 ARG A N 1
ATOM 930 C CA . ARG A 1 118 ? -8.899 -10.574 11.070 1.00 77.56 118 ARG A CA 1
ATOM 931 C C . ARG A 1 118 ? -8.641 -9.732 9.830 1.00 77.56 118 ARG A C 1
ATOM 933 O O . ARG A 1 118 ? -7.637 -9.939 9.146 1.00 77.56 118 ARG A O 1
ATOM 940 N N . ARG A 1 119 ? -9.534 -8.788 9.535 1.00 82.31 119 ARG A N 1
ATOM 941 C CA . ARG A 1 119 ? -9.360 -7.848 8.426 1.00 82.31 119 ARG A CA 1
ATOM 942 C C . ARG A 1 119 ? -9.283 -6.434 8.970 1.00 82.31 119 ARG A C 1
ATOM 944 O O . ARG A 1 119 ? -10.104 -6.035 9.790 1.00 82.31 119 ARG A O 1
ATOM 951 N N . ILE A 1 120 ? -8.316 -5.654 8.495 1.00 85.94 120 ILE A N 1
ATOM 952 C CA . ILE A 1 120 ? -8.203 -4.240 8.868 1.00 85.94 120 ILE A CA 1
ATOM 953 C C . ILE A 1 120 ? -9.500 -3.468 8.557 1.00 85.94 120 ILE A C 1
ATOM 955 O O . ILE A 1 120 ? -9.874 -2.593 9.337 1.00 85.94 120 ILE A O 1
ATOM 959 N N . ARG A 1 121 ? -10.252 -3.852 7.510 1.00 83.81 121 ARG A N 1
ATOM 960 C CA . ARG A 1 121 ? -11.558 -3.250 7.166 1.00 83.81 121 ARG A CA 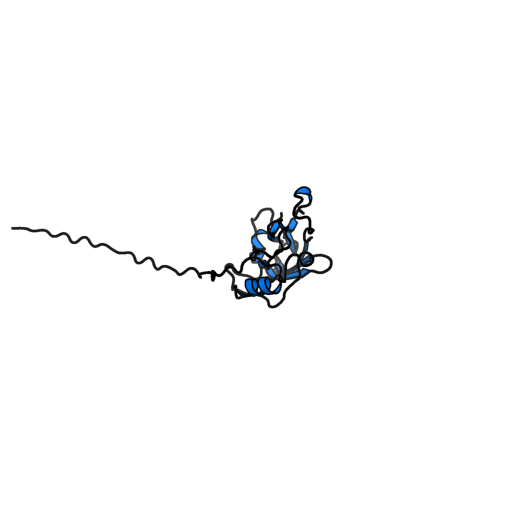1
ATOM 961 C C . ARG A 1 121 ? -12.635 -3.359 8.238 1.00 83.81 121 ARG A C 1
ATOM 963 O O . ARG A 1 121 ? -13.612 -2.621 8.169 1.00 83.81 121 ARG A O 1
ATOM 970 N N . ASP A 1 122 ? -12.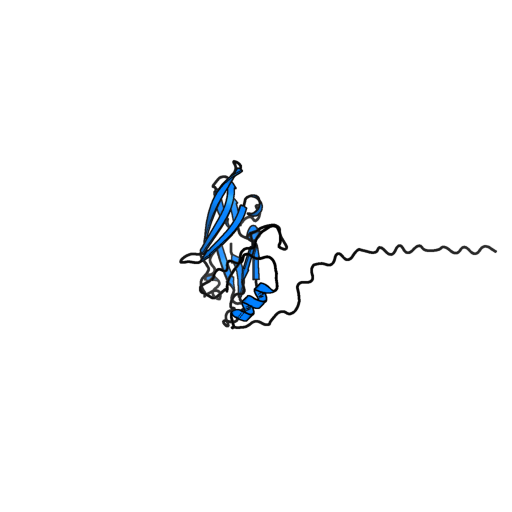487 -4.274 9.191 1.00 84.50 122 ASP A N 1
ATOM 971 C CA . ASP A 1 122 ? -13.492 -4.481 10.236 1.00 84.50 122 ASP A CA 1
ATOM 972 C C . ASP A 1 122 ? -13.487 -3.324 11.248 1.00 84.50 122 ASP A C 1
ATOM 974 O O . ASP A 1 122 ? -14.502 -3.041 11.883 1.00 84.50 122 ASP A O 1
ATOM 978 N N . HIS A 1 123 ? -12.355 -2.623 11.364 1.00 86.31 123 HIS A N 1
ATOM 979 C CA . HIS A 1 123 ? -12.161 -1.551 12.337 1.00 86.31 123 HIS A CA 1
ATOM 980 C C . HIS A 1 123 ? -11.696 -0.241 11.718 1.00 86.31 123 HIS A C 1
ATOM 982 O O . HIS A 1 123 ? -11.929 0.809 12.310 1.00 86.31 123 HIS A O 1
ATOM 988 N N . CYS A 1 124 ? -11.042 -0.285 10.560 1.00 84.44 124 CYS A N 1
ATOM 989 C CA . CYS A 1 124 ? -10.413 0.878 9.961 1.00 84.44 124 CYS A CA 1
ATOM 990 C C . CYS A 1 124 ? -11.067 1.296 8.652 1.00 84.44 124 CYS A C 1
ATOM 992 O O . CYS A 1 124 ? -11.465 0.484 7.817 1.00 84.44 124 CYS A O 1
ATOM 994 N N . ASN A 1 125 ? -11.100 2.604 8.456 1.00 77.25 125 ASN A N 1
ATOM 995 C CA . ASN A 1 125 ? -11.381 3.267 7.204 1.00 77.25 125 ASN A CA 1
ATOM 996 C C . ASN A 1 125 ? -10.229 4.226 6.870 1.00 77.25 125 ASN A C 1
ATOM 998 O O . ASN A 1 125 ? -9.350 4.494 7.687 1.00 77.25 125 ASN A O 1
ATOM 1002 N N . HIS A 1 126 ? -10.236 4.720 5.636 1.00 76.19 126 HIS A N 1
ATOM 1003 C CA . HIS A 1 126 ? -9.357 5.788 5.182 1.00 76.19 126 HIS A CA 1
ATOM 1004 C C . HIS A 1 126 ? -7.874 5.609 5.543 1.00 76.19 126 HIS A C 1
ATOM 1006 O O . HIS A 1 126 ? -7.370 6.230 6.478 1.00 76.19 126 HIS A O 1
ATOM 1012 N N . CYS A 1 127 ? -7.156 4.779 4.785 1.00 78.62 127 CYS A N 1
ATOM 1013 C CA . CYS A 1 127 ? -5.711 4.683 4.945 1.00 78.62 127 CYS A CA 1
ATOM 1014 C C . CYS A 1 127 ? -4.971 5.585 3.949 1.00 78.62 127 CYS A C 1
ATOM 1016 O O . CYS A 1 127 ? -5.325 5.681 2.772 1.00 78.62 127 CYS A O 1
ATOM 1018 N N . GLU A 1 128 ? -3.915 6.235 4.421 1.00 78.81 128 GLU A N 1
ATOM 1019 C CA . GLU A 1 128 ? -3.004 7.070 3.643 1.00 78.81 128 GLU A CA 1
ATOM 1020 C C . GLU A 1 128 ? -1.581 6.554 3.851 1.00 78.81 128 GLU A C 1
ATOM 1022 O O . GLU A 1 128 ? -1.140 6.372 4.988 1.00 78.81 128 GLU A O 1
ATOM 1027 N N . ILE A 1 129 ? -0.860 6.321 2.754 1.00 78.81 129 ILE A N 1
ATOM 1028 C CA . ILE A 1 129 ? 0.580 6.073 2.810 1.00 78.81 129 ILE A CA 1
ATOM 1029 C C . ILE A 1 129 ? 1.319 7.409 2.740 1.00 78.81 129 ILE A C 1
ATOM 1031 O O . ILE A 1 129 ? 0.904 8.310 2.018 1.00 78.81 129 ILE A O 1
ATOM 1035 N N . LYS A 1 130 ? 2.403 7.544 3.497 1.00 78.81 130 LYS A N 1
ATOM 1036 C CA . LYS A 1 130 ? 3.324 8.679 3.427 1.00 78.81 130 LYS A CA 1
ATOM 1037 C C . LYS A 1 130 ? 4.733 8.155 3.260 1.00 78.81 130 LYS A C 1
ATOM 1039 O O . LYS A 1 130 ? 5.207 7.388 4.096 1.00 78.81 130 LYS A O 1
ATOM 1044 N N . SER A 1 131 ? 5.392 8.579 2.190 1.00 70.69 131 SER A N 1
ATOM 1045 C CA . SER A 1 131 ? 6.750 8.153 1.858 1.00 70.69 131 SER A CA 1
ATOM 1046 C C . SER A 1 131 ? 7.708 9.335 2.010 1.00 70.69 131 SER A C 1
ATOM 1048 O O . SER A 1 131 ? 7.760 10.226 1.166 1.00 70.69 131 SER A O 1
ATOM 1050 N N . MET A 1 132 ? 8.434 9.385 3.133 1.00 65.25 132 MET A N 1
ATOM 1051 C CA . MET A 1 132 ? 9.530 10.342 3.353 1.00 65.25 132 MET A CA 1
ATOM 1052 C C . MET A 1 132 ? 10.851 9.582 3.559 1.00 65.25 132 MET A C 1
ATOM 1054 O O . MET A 1 132 ? 11.351 8.966 2.626 1.00 65.25 132 MET A O 1
ATOM 1058 N N . TYR A 1 133 ? 11.418 9.589 4.772 1.00 61.09 133 TYR A N 1
ATOM 1059 C CA . TYR A 1 133 ? 12.634 8.829 5.118 1.00 61.09 133 TYR A CA 1
ATOM 1060 C C . TYR A 1 133 ? 12.350 7.3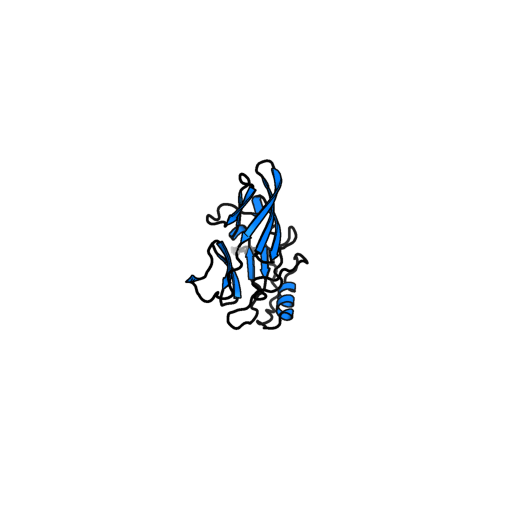68 5.501 1.00 61.09 133 TYR A C 1
ATOM 1062 O O . TYR A 1 133 ? 13.215 6.506 5.385 1.00 61.09 133 TYR A O 1
ATOM 1070 N N . ARG A 1 134 ? 11.134 7.098 5.983 1.00 68.19 134 ARG A N 1
ATOM 1071 C CA . ARG A 1 134 ? 10.529 5.776 6.177 1.00 68.19 134 ARG A CA 1
ATOM 1072 C C . ARG A 1 134 ? 9.105 5.855 5.643 1.00 68.19 134 ARG A C 1
ATOM 1074 O O . ARG A 1 134 ? 8.542 6.952 5.600 1.00 68.19 134 ARG A O 1
ATOM 1081 N N . SER A 1 135 ? 8.544 4.726 5.222 1.00 76.56 135 SER A N 1
ATOM 1082 C CA . SER A 1 135 ? 7.137 4.699 4.833 1.00 76.56 135 SER A CA 1
ATOM 1083 C C . SER A 1 135 ? 6.246 4.464 6.034 1.00 76.56 135 SER A C 1
ATOM 1085 O O . SER A 1 135 ? 6.533 3.644 6.908 1.00 76.56 135 SER A O 1
ATOM 1087 N N . GLU A 1 136 ? 5.161 5.218 6.068 1.00 84.50 136 GLU A N 1
ATOM 1088 C CA . GLU A 1 136 ? 4.159 5.160 7.116 1.00 84.50 136 GLU A CA 1
ATOM 1089 C C . GLU A 1 136 ? 2.799 4.935 6.473 1.00 84.50 136 GLU A C 1
ATOM 1091 O O . GLU A 1 136 ? 2.419 5.661 5.558 1.00 84.50 136 GLU A O 1
ATOM 1096 N N . LEU A 1 137 ? 2.054 3.947 6.961 1.00 85.50 137 LEU A N 1
ATOM 1097 C CA . LEU A 1 137 ? 0.626 3.837 6.699 1.00 85.50 137 LEU A CA 1
ATOM 1098 C C . LEU A 1 137 ? -0.120 4.383 7.905 1.00 85.50 137 LEU A C 1
ATOM 1100 O O . LEU A 1 137 ? 0.091 3.941 9.034 1.00 85.50 137 LEU A O 1
ATOM 1104 N N . ILE A 1 138 ? -0.992 5.343 7.648 1.00 87.50 138 ILE A N 1
ATOM 1105 C CA . ILE A 1 138 ? -1.850 5.971 8.640 1.00 87.50 138 ILE A CA 1
ATOM 1106 C C . ILE A 1 138 ? -3.280 5.588 8.304 1.00 87.50 138 ILE A C 1
ATOM 1108 O O . ILE A 1 138 ? -3.718 5.840 7.188 1.00 87.50 138 ILE A O 1
ATOM 1112 N N . CYS A 1 139 ? -4.008 5.029 9.263 1.00 85.69 139 CYS A N 1
ATOM 1113 C CA . CYS A 1 139 ? -5.409 4.653 9.111 1.00 85.69 139 CYS A CA 1
ATOM 1114 C C . CYS A 1 139 ? -6.250 5.263 10.231 1.00 85.69 139 CYS A C 1
ATOM 1116 O O . CYS A 1 139 ? -5.766 5.466 11.349 1.00 85.69 139 CYS A O 1
ATOM 1118 N N . TYR A 1 140 ? -7.520 5.529 9.944 1.00 86.88 140 TYR A N 1
ATOM 1119 C CA . TYR A 1 140 ? -8.492 5.951 10.946 1.00 86.88 140 TYR A CA 1
ATOM 1120 C C . TYR A 1 140 ? -9.307 4.728 11.360 1.00 86.88 140 TYR A C 1
ATOM 1122 O O . TYR A 1 140 ? -9.871 4.038 10.518 1.00 86.88 140 TYR A O 1
ATOM 1130 N N . CYS A 1 141 ? -9.314 4.399 12.646 1.00 89.00 141 CYS A N 1
ATOM 1131 C CA . CYS A 1 141 ? -9.857 3.141 13.145 1.00 89.00 141 CYS A CA 1
ATOM 1132 C C . CYS A 1 141 ? -10.789 3.356 14.333 1.00 89.00 141 CYS A C 1
ATOM 1134 O O . CYS A 1 141 ? -10.757 4.395 14.984 1.00 89.00 141 CYS A O 1
ATOM 1136 N N . LYS A 1 142 ? -11.612 2.352 14.627 1.00 87.25 142 LYS A N 1
ATOM 1137 C CA . LYS A 1 142 ? -12.456 2.288 15.819 1.00 87.25 142 LYS A CA 1
ATOM 1138 C C . LYS A 1 142 ? -11.817 1.381 16.863 1.00 87.25 142 LYS A C 1
ATOM 1140 O O . LYS A 1 142 ? -11.621 0.196 16.593 1.00 87.25 142 LYS A O 1
ATOM 1145 N N . ASN A 1 143 ? -11.512 1.923 18.042 1.00 91.75 143 ASN A N 1
ATOM 1146 C CA . ASN A 1 143 ? -11.037 1.120 19.172 1.00 91.75 143 ASN A CA 1
ATOM 1147 C C . ASN A 1 143 ? -12.176 0.274 19.777 1.00 91.75 143 ASN A C 1
ATOM 1149 O O . ASN A 1 143 ? -13.327 0.357 19.338 1.00 91.75 143 ASN A O 1
ATOM 1153 N N . LYS A 1 144 ? -11.873 -0.546 20.790 1.00 92.38 144 LYS A N 1
ATOM 1154 C CA . LYS A 1 144 ? -12.866 -1.443 21.414 1.00 92.38 144 LYS A CA 1
ATOM 1155 C C . LYS A 1 144 ? -14.092 -0.725 22.001 1.00 92.38 144 LYS A C 1
ATOM 1157 O O . LYS A 1 144 ? -15.163 -1.320 22.078 1.00 92.38 144 LYS A O 1
ATOM 1162 N N . ASP A 1 145 ? -13.940 0.546 22.375 1.00 94.06 145 ASP A N 1
ATOM 1163 C CA . ASP A 1 145 ? -15.001 1.385 22.942 1.00 94.06 145 ASP A CA 1
ATOM 1164 C C . ASP A 1 145 ? -15.797 2.137 21.853 1.00 94.06 145 ASP A C 1
ATOM 1166 O O . ASP A 1 145 ? -16.725 2.884 22.157 1.00 94.06 145 ASP A O 1
ATOM 1170 N N . GLY A 1 146 ? -15.449 1.953 20.573 1.00 88.31 146 GLY A N 1
ATOM 1171 C CA . GLY A 1 146 ? -16.098 2.602 19.430 1.00 88.31 146 GLY A CA 1
ATOM 1172 C C . GLY A 1 146 ? -15.619 4.031 19.143 1.00 88.31 146 GLY A C 1
ATOM 1173 O O . GLY A 1 146 ? -16.209 4.723 18.302 1.00 88.31 146 GLY A O 1
ATOM 1174 N N . ASN A 1 147 ? -14.548 4.481 19.800 1.00 91.00 147 ASN A N 1
ATOM 1175 C CA . ASN A 1 147 ? -13.961 5.801 19.581 1.00 91.00 147 ASN A CA 1
ATOM 1176 C C . ASN A 1 147 ? -13.065 5.810 18.338 1.00 91.00 147 ASN A C 1
ATOM 1178 O O . ASN A 1 147 ? -12.409 4.814 18.033 1.00 91.00 147 ASN A O 1
ATOM 1182 N N . ASP A 1 148 ? -13.039 6.940 17.624 1.00 88.00 148 ASP A N 1
ATOM 1183 C CA . ASP A 1 148 ? -12.119 7.140 16.500 1.00 88.00 148 ASP A CA 1
ATOM 1184 C C . ASP A 1 148 ? -10.691 7.337 17.007 1.00 88.00 148 ASP A C 1
ATOM 1186 O O . ASP A 1 148 ? -10.418 8.232 17.808 1.00 88.00 148 ASP A O 1
ATOM 1190 N N . VAL A 1 149 ? -9.773 6.527 16.493 1.00 91.44 149 VAL A N 1
ATOM 1191 C CA . VAL A 1 149 ? -8.345 6.586 16.787 1.00 91.44 149 VAL A CA 1
ATOM 1192 C C . VAL A 1 149 ? -7.544 6.620 15.495 1.00 91.44 149 VAL A C 1
ATOM 1194 O O . VAL A 1 149 ? -7.942 6.075 14.465 1.00 91.44 149 VAL A O 1
ATOM 1197 N N . LYS A 1 150 ? -6.393 7.286 15.542 1.00 91.56 150 LYS A N 1
ATOM 1198 C CA . LYS A 1 150 ? -5.452 7.332 14.426 1.00 91.56 150 LYS A CA 1
ATOM 1199 C C . LYS A 1 150 ? -4.376 6.280 14.665 1.00 91.56 150 LYS A C 1
ATOM 1201 O O . LYS A 1 150 ? -3.522 6.470 15.526 1.00 91.56 150 LYS A O 1
ATOM 1206 N N . ALA A 1 151 ? -4.412 5.208 13.887 1.00 90.44 151 ALA A N 1
ATOM 1207 C CA . ALA A 1 151 ? -3.452 4.120 13.977 1.00 90.44 151 ALA A CA 1
ATOM 1208 C C . ALA A 1 151 ? -2.361 4.281 12.912 1.00 90.44 151 ALA A C 1
ATOM 1210 O O . ALA A 1 151 ? -2.622 4.751 11.801 1.00 90.44 151 ALA A O 1
ATOM 1211 N N . GLN A 1 152 ? -1.130 3.904 13.250 1.00 91.19 152 GLN A N 1
ATOM 1212 C CA . GLN A 1 152 ? 0.024 4.088 12.376 1.00 91.19 152 GLN A CA 1
ATOM 1213 C C . GLN A 1 152 ? 0.898 2.836 12.350 1.00 91.19 152 GLN A C 1
ATOM 1215 O O . GLN A 1 152 ? 1.175 2.242 13.389 1.00 91.19 152 GLN A O 1
ATOM 1220 N N . LEU A 1 153 ? 1.359 2.471 11.156 1.00 88.56 153 LEU A N 1
ATOM 1221 C CA . LEU A 1 153 ? 2.370 1.446 10.942 1.00 88.56 153 LEU A CA 1
ATOM 1222 C C . LEU A 1 153 ? 3.524 2.043 10.150 1.00 88.56 153 LEU A C 1
ATOM 1224 O O . LEU A 1 153 ? 3.351 2.446 9.001 1.00 88.56 153 LEU A O 1
ATOM 1228 N N . THR A 1 154 ? 4.707 2.063 10.749 1.00 84.56 154 THR A N 1
ATOM 1229 C CA . THR A 1 154 ? 5.943 2.343 10.020 1.00 84.56 154 THR A CA 1
ATOM 1230 C C . THR A 1 154 ? 6.499 1.028 9.496 1.00 84.56 154 THR A C 1
ATOM 1232 O O . THR A 1 154 ? 6.682 0.082 10.261 1.00 84.56 154 THR A O 1
ATOM 1235 N N . PHE A 1 155 ? 6.801 0.971 8.206 1.00 76.31 155 PHE A N 1
ATOM 1236 C CA . PHE A 1 155 ? 7.456 -0.178 7.593 1.00 76.31 155 PHE A CA 1
ATOM 1237 C C . PHE A 1 155 ? 8.573 0.276 6.672 1.00 76.31 155 PHE A C 1
ATOM 1239 O O . PHE A 1 155 ? 8.598 1.405 6.169 1.00 76.31 155 PHE A O 1
ATOM 1246 N N . ASP A 1 156 ? 9.519 -0.634 6.481 1.00 68.38 156 ASP A N 1
ATOM 1247 C CA . ASP A 1 156 ? 10.546 -0.440 5.484 1.00 68.38 156 ASP A CA 1
ATOM 1248 C C . ASP A 1 156 ? 9.969 -0.717 4.094 1.00 68.38 156 ASP A C 1
ATOM 1250 O O . ASP A 1 156 ? 9.170 -1.635 3.887 1.00 68.38 156 ASP A O 1
ATOM 1254 N N . MET A 1 157 ? 10.384 0.102 3.143 1.00 65.94 157 MET A N 1
ATOM 1255 C CA . MET A 1 157 ? 10.142 -0.125 1.731 1.00 65.94 157 MET A CA 1
ATOM 1256 C C . MET A 1 157 ? 11.376 -0.853 1.246 1.00 65.94 157 MET A C 1
ATOM 1258 O O . MET A 1 157 ? 12.410 -0.217 1.049 1.00 65.94 157 MET A O 1
ATOM 1262 N N . GLY A 1 158 ? 11.290 -2.180 1.132 1.00 56.97 158 GLY A N 1
ATOM 1263 C CA . GLY A 1 158 ? 12.450 -3.014 0.836 1.00 56.97 158 GLY A CA 1
ATOM 1264 C C . GLY A 1 158 ? 13.345 -2.442 -0.268 1.00 56.97 158 GLY A C 1
ATOM 1265 O O . GLY A 1 158 ? 12.871 -1.857 -1.245 1.00 56.97 158 GLY A O 1
ATOM 1266 N N . SER A 1 159 ? 14.658 -2.569 -0.072 1.00 50.25 159 SER A N 1
ATOM 1267 C CA . SER A 1 159 ? 15.650 -1.948 -0.950 1.00 50.25 159 SER A CA 1
ATOM 1268 C C . SER A 1 159 ? 15.519 -2.409 -2.410 1.00 50.25 159 SER A C 1
ATOM 1270 O O . SER A 1 159 ? 14.949 -3.456 -2.716 1.00 50.25 159 SER A O 1
ATOM 1272 N N . ILE A 1 160 ? 16.109 -1.634 -3.322 1.00 51.03 160 ILE A N 1
ATOM 1273 C CA . ILE A 1 160 ? 16.175 -1.907 -4.769 1.00 51.03 160 ILE A CA 1
ATOM 1274 C C . ILE A 1 160 ? 16.805 -3.286 -5.088 1.00 51.03 160 ILE A C 1
ATOM 1276 O O . ILE A 1 160 ? 16.601 -3.796 -6.186 1.00 51.03 160 ILE A O 1
ATOM 1280 N N . HIS A 1 161 ? 17.474 -3.937 -4.128 1.00 52.06 161 HIS A N 1
ATOM 1281 C CA . HIS A 1 161 ? 18.059 -5.281 -4.245 1.00 52.06 161 HIS A CA 1
ATOM 1282 C C . HIS A 1 161 ? 17.034 -6.411 -4.081 1.00 52.06 161 HIS A C 1
ATOM 1284 O O . HIS A 1 161 ? 17.199 -7.327 -3.273 1.00 52.06 161 HIS A O 1
ATOM 1290 N N . ALA A 1 162 ? 15.940 -6.332 -4.838 1.00 52.47 162 ALA A N 1
ATOM 1291 C CA . ALA A 1 162 ? 14.882 -7.335 -4.796 1.00 52.47 162 ALA A CA 1
ATOM 1292 C C . ALA A 1 162 ? 15.184 -8.650 -5.521 1.00 52.47 162 ALA A C 1
ATOM 1294 O O . ALA A 1 162 ? 14.350 -9.554 -5.575 1.00 52.47 162 ALA A O 1
ATOM 1295 N N . ASP A 1 163 ? 16.378 -8.737 -6.081 1.00 52.16 163 ASP A N 1
ATOM 1296 C CA . ASP A 1 163 ? 16.973 -9.890 -6.732 1.00 52.16 163 ASP A CA 1
ATOM 1297 C C . ASP A 1 163 ? 17.717 -10.814 -5.753 1.00 52.16 163 ASP A C 1
ATOM 1299 O O . ASP A 1 163 ? 18.043 -11.945 -6.111 1.00 52.16 163 ASP A O 1
ATOM 1303 N N . ILE A 1 164 ? 17.941 -10.375 -4.510 1.00 58.56 164 ILE A N 1
ATOM 1304 C CA . ILE A 1 164 ? 18.631 -11.153 -3.480 1.00 58.56 164 ILE A CA 1
ATOM 1305 C C . ILE A 1 164 ? 17.606 -11.637 -2.442 1.00 58.56 164 ILE A C 1
ATOM 1307 O O . ILE A 1 164 ? 17.208 -10.889 -1.551 1.00 58.56 164 ILE A O 1
ATOM 1311 N N . GLU A 1 165 ? 17.194 -12.909 -2.525 1.00 57.06 165 GLU A N 1
ATOM 1312 C CA . GLU A 1 165 ? 16.200 -13.513 -1.611 1.00 57.06 165 GLU A CA 1
ATOM 1313 C C . GLU A 1 165 ? 16.559 -13.363 -0.122 1.00 57.06 165 GLU A C 1
ATOM 1315 O O . GLU A 1 165 ? 15.673 -13.200 0.715 1.00 57.06 165 GLU A O 1
ATOM 1320 N N . SER A 1 166 ? 17.851 -13.364 0.223 1.00 55.00 166 SER A N 1
ATOM 1321 C CA . SER A 1 166 ? 18.319 -13.192 1.606 1.00 55.00 166 SER A CA 1
ATOM 1322 C C . SER A 1 166 ? 18.179 -11.763 2.147 1.00 55.00 166 SER A C 1
ATOM 1324 O O . SER A 1 166 ? 18.369 -11.555 3.345 1.00 55.00 166 SER A O 1
ATOM 1326 N N . LEU A 1 167 ? 17.834 -10.791 1.296 1.00 61.69 167 LEU A N 1
ATOM 1327 C CA . LEU A 1 167 ? 17.577 -9.396 1.660 1.00 61.69 167 LEU A CA 1
ATOM 1328 C C . LEU A 1 167 ? 16.088 -9.030 1.600 1.00 61.69 167 LEU A C 1
ATOM 1330 O O . LEU A 1 167 ? 15.752 -7.862 1.793 1.00 61.69 167 LEU A O 1
ATOM 1334 N N . VAL A 1 168 ? 15.194 -9.999 1.356 1.00 63.59 168 VAL A N 1
ATOM 1335 C CA . VAL A 1 168 ? 13.745 -9.768 1.401 1.00 63.59 168 VAL A CA 1
ATOM 1336 C C . VAL A 1 168 ? 13.345 -9.480 2.855 1.00 63.59 168 VAL A C 1
ATOM 1338 O O . VAL A 1 168 ? 13.465 -10.362 3.711 1.00 63.59 168 VAL A O 1
ATOM 1341 N N . PRO A 1 169 ? 12.872 -8.264 3.171 1.00 65.00 169 PRO A N 1
ATOM 1342 C CA . PRO A 1 169 ? 12.474 -7.919 4.522 1.00 65.00 169 PRO A CA 1
ATOM 1343 C C . PRO A 1 169 ? 11.230 -8.713 4.926 1.00 65.00 169 PRO A C 1
ATOM 1345 O O . PRO A 1 169 ? 10.270 -8.840 4.162 1.00 65.00 169 PRO A O 1
ATOM 1348 N N . LYS A 1 170 ? 11.242 -9.228 6.158 1.00 71.38 170 LYS A N 1
ATOM 1349 C CA . LYS A 1 170 ? 10.017 -9.679 6.825 1.00 71.38 170 LYS A CA 1
ATOM 1350 C C . LYS A 1 170 ? 9.188 -8.447 7.160 1.00 71.38 170 LYS A C 1
ATOM 1352 O O . LYS A 1 170 ? 9.767 -7.444 7.580 1.00 71.38 170 LYS A O 1
ATOM 1357 N N . ASN A 1 171 ? 7.865 -8.544 7.052 1.00 76.75 171 ASN A N 1
ATOM 1358 C CA . ASN A 1 171 ? 6.952 -7.483 7.475 1.00 76.75 171 ASN A CA 1
ATOM 1359 C C . ASN A 1 171 ? 7.165 -6.160 6.722 1.00 76.75 171 ASN A C 1
ATOM 1361 O O . ASN A 1 171 ? 7.452 -5.117 7.315 1.00 76.75 171 ASN A O 1
ATOM 1365 N N . ALA A 1 172 ? 7.024 -6.218 5.398 1.00 78.56 172 ALA A N 1
ATOM 1366 C CA . ALA A 1 172 ? 7.259 -5.084 4.514 1.00 78.56 172 ALA A CA 1
ATOM 1367 C C . ALA A 1 172 ? 6.356 -5.088 3.278 1.00 78.56 172 ALA A C 1
ATOM 1369 O O . ALA A 1 172 ? 5.884 -6.128 2.810 1.00 78.56 172 ALA A O 1
ATOM 1370 N N . LEU A 1 173 ? 6.177 -3.900 2.702 1.00 80.62 173 LEU A N 1
ATOM 1371 C CA . LEU A 1 173 ? 5.763 -3.783 1.311 1.00 80.62 173 LEU A CA 1
ATOM 1372 C C . LEU A 1 173 ? 6.994 -4.014 0.427 1.00 80.62 173 LEU A C 1
ATOM 1374 O O . LEU A 1 173 ? 8.092 -3.539 0.727 1.00 80.62 173 LEU A O 1
ATOM 1378 N N . TRP A 1 174 ? 6.820 -4.762 -0.657 1.00 79.94 174 TRP A N 1
ATOM 1379 C CA . TRP A 1 174 ? 7.925 -5.300 -1.439 1.00 79.94 174 TRP A CA 1
ATOM 1380 C C . TRP A 1 174 ? 7.624 -5.325 -2.930 1.00 79.94 174 TRP A C 1
ATOM 1382 O O . TRP A 1 174 ? 6.510 -5.639 -3.337 1.00 79.94 174 TRP A O 1
ATOM 1392 N N . VAL A 1 175 ? 8.651 -5.077 -3.740 1.00 81.12 175 VAL A N 1
ATOM 1393 C CA . VAL A 1 175 ? 8.586 -5.177 -5.199 1.00 81.12 175 VAL A CA 1
ATOM 1394 C C . VAL A 1 175 ? 9.596 -6.208 -5.658 1.00 81.12 175 VAL A C 1
ATOM 1396 O O . VAL A 1 175 ? 10.794 -5.999 -5.476 1.00 81.12 175 VAL A O 1
ATOM 1399 N N . ASP A 1 176 ? 9.150 -7.294 -6.278 1.00 81.44 176 ASP A N 1
ATOM 1400 C CA . ASP A 1 176 ? 10.063 -8.322 -6.781 1.00 81.44 176 ASP A CA 1
ATOM 1401 C C . ASP A 1 176 ? 10.797 -7.906 -8.072 1.00 81.44 176 ASP A C 1
ATOM 1403 O O . ASP A 1 176 ? 10.592 -6.822 -8.629 1.00 81.44 176 ASP A O 1
ATOM 1407 N N . LYS A 1 177 ? 11.699 -8.769 -8.551 1.00 81.88 177 LYS A N 1
ATOM 1408 C CA . LYS A 1 177 ? 12.482 -8.537 -9.774 1.00 81.88 177 LYS A CA 1
ATOM 1409 C C . LYS A 1 177 ? 11.626 -8.352 -11.033 1.00 81.88 177 LYS A C 1
ATOM 1411 O O . LYS A 1 177 ? 12.085 -7.717 -11.975 1.00 81.88 177 LYS A O 1
ATOM 1416 N N . ASP A 1 178 ? 10.399 -8.864 -11.047 1.00 83.75 178 ASP A N 1
ATOM 1417 C CA . ASP A 1 178 ? 9.466 -8.755 -12.168 1.00 83.75 178 ASP A CA 1
ATOM 1418 C C . ASP A 1 178 ? 8.575 -7.508 -12.030 1.00 83.75 178 ASP A C 1
ATOM 1420 O O . ASP A 1 178 ? 7.640 -7.300 -12.804 1.00 83.75 178 ASP A O 1
ATOM 1424 N N . GLY A 1 179 ? 8.873 -6.648 -11.050 1.00 82.56 179 GLY A N 1
ATOM 1425 C CA . GLY A 1 179 ? 8.127 -5.428 -10.780 1.00 82.56 179 GLY A CA 1
ATOM 1426 C C . GLY A 1 179 ? 6.763 -5.695 -10.149 1.00 82.56 179 GLY A C 1
ATOM 1427 O O . GLY A 1 179 ? 5.900 -4.826 -10.243 1.00 82.56 179 GLY A O 1
ATOM 1428 N N . GLN A 1 180 ? 6.536 -6.870 -9.548 1.00 84.56 180 GLN A N 1
ATOM 1429 C CA . GLN A 1 180 ? 5.283 -7.169 -8.858 1.00 84.56 180 GLN A CA 1
ATOM 1430 C C . GLN A 1 180 ? 5.304 -6.607 -7.444 1.00 84.56 180 GLN A C 1
ATOM 1432 O O . GLN A 1 180 ? 6.192 -6.926 -6.649 1.00 84.56 180 GLN A O 1
ATOM 1437 N N . PHE A 1 181 ? 4.302 -5.792 -7.127 1.00 81.12 181 PHE A N 1
ATOM 1438 C CA . PHE A 1 181 ? 4.132 -5.206 -5.809 1.00 81.12 181 PHE A CA 1
ATOM 1439 C C . PHE A 1 181 ? 3.299 -6.114 -4.898 1.00 81.12 181 PHE A C 1
ATOM 1441 O O . PHE A 1 181 ? 2.183 -6.495 -5.247 1.00 81.12 181 PHE A O 1
ATOM 1448 N N . ALA A 1 182 ? 3.832 -6.460 -3.727 1.00 80.44 182 ALA A N 1
ATOM 1449 C CA . ALA A 1 182 ? 3.205 -7.372 -2.780 1.00 80.44 182 ALA A CA 1
ATOM 1450 C C . ALA A 1 182 ? 3.539 -7.020 -1.324 1.00 80.44 182 ALA A C 1
ATOM 1452 O O . ALA A 1 182 ? 4.499 -6.310 -1.029 1.00 80.44 182 ALA A O 1
ATOM 1453 N N . CYS A 1 183 ? 2.770 -7.580 -0.395 1.00 80.81 183 CYS A N 1
ATOM 1454 C CA . CYS A 1 183 ? 3.145 -7.632 1.014 1.00 80.81 183 CYS A CA 1
ATOM 1455 C C . CYS A 1 183 ? 3.960 -8.890 1.296 1.00 80.81 183 CYS A C 1
ATOM 1457 O O . CYS A 1 183 ? 3.581 -9.988 0.879 1.00 80.81 183 CYS A O 1
ATOM 1459 N N . LYS A 1 184 ? 5.049 -8.742 2.046 1.00 77.25 184 LYS A N 1
ATOM 1460 C CA . LYS A 1 184 ? 5.822 -9.853 2.597 1.00 77.25 184 LYS A CA 1
ATOM 1461 C C . LYS A 1 184 ? 5.657 -9.878 4.111 1.00 77.25 184 LYS A C 1
ATOM 1463 O O . LYS A 1 184 ? 5.866 -8.868 4.778 1.00 77.25 184 LYS A O 1
ATOM 1468 N N . GLN A 1 185 ? 5.265 -11.042 4.617 1.00 71.69 185 GLN A N 1
ATOM 1469 C CA . GLN A 1 185 ? 5.066 -11.362 6.030 1.00 71.69 185 GLN A CA 1
ATOM 1470 C C . GLN A 1 185 ? 6.037 -12.471 6.422 1.00 71.69 185 GLN A C 1
ATOM 1472 O O . GLN A 1 185 ? 6.218 -13.392 5.592 1.00 71.69 185 GLN A O 1
#

Radius of gyration: 22.45 Å; chains: 1; bounding box: 75×57×58 Å

InterPro domains:
  IPR036673 Cyanovirin-N superfamily [G3DSA:2.30.60.10] (54-164)
  IPR036673 Cyanovirin-N superfamily [SSF51322] (73-151)

pLDDT: mean 70.02, std 17.47, range [29.36, 94.06]

Organism: NCBI:txid1095194